Protein AF-T1CKP0-F1 (afdb_monomer_lite)

Secondary structure (DSSP, 8-state):
-HHHHHHT-HHHHHHHHHHHHHHHHHHHHHH-EEEEE-TTS-EEEEE-B---EEEEEEEE-TTS-EEEEEEEEE-S-EE-TTT--EE---HHHHHHTHHHHHHHHHHHHHHHHHHTTPPEEEEE-TTS-EEEEETTS-HHHHHHT-HHHHHHHHHHHTTT--TTT--HHHHHHHHHHT-PPPP---HHHHHHHHHHHHHHTT--TT------PPPHHHHHHHHHHHHHHHHHHHHTT-SSEEHHHHHHHHHHHHTTSS-HHHHHHHHHHHHHTTSEEEEEEEEE-GGG-EEEEEEEEEHHHHHHHHHHHHHHHHHHHTT-------TT-PPPP----

Organism: NCBI:txid410659

pLDDT: mean 89.55, std 12.01, range [37.25, 98.38]

Radius of gyration: 26.3 Å; chains: 1; bounding box: 55×60×88 Å

Foldseek 3Di:
DLLLCLLADVLLVVLLVVLLVQLVVCCFVFQFWFWDQDPVRDIDIDHFDGWDWDKDWDQADLVRFGDTDIDIHTDQWTADPVPRDIGGGPCVSVVVCVQVSQLSSQLSSLLSCVQLQFDWAWDADPVRHIDTDTPLQDPVLVVVRCVLVVQLQVLQVVVVHGPVRDDPVSSVVSSVVSRDDHDDDDSVVSSVVSCVSCVVRVRHSNDRHNHDRDDPVQQLVLLLVLLVVLQVVCQVVDQKDAPSSSLSSSSSSSSNSYHPVSNVVSVVVCVVVQQWDWDWDWDADPVRDIDTHIITGGPVSVVVVVVVVVVVVVCVVVVNDPDDDDPDDDDPDDDDD

Structure (mmCIF, N/CA/C/O backbone):
data_AF-T1CKP0-F1
#
_entry.id   AF-T1CKP0-F1
#
loop_
_atom_site.group_PDB
_atom_site.id
_atom_site.type_symbol
_atom_site.label_atom_id
_atom_site.label_alt_id
_atom_site.label_comp_id
_atom_site.label_asym_id
_atom_site.label_entity_id
_atom_site.label_seq_id
_atom_site.pdbx_PDB_ins_code
_atom_site.Cartn_x
_atom_site.Cartn_y
_atom_site.Cartn_z
_atom_site.occupancy
_atom_site.B_iso_or_equiv
_atom_site.auth_seq_id
_atom_site.auth_comp_id
_atom_site.auth_asym_id
_atom_site.auth_atom_id
_atom_site.pdbx_PDB_model_num
ATOM 1 N N . MET A 1 1 ? 9.657 -4.111 -9.568 1.00 92.69 1 MET A N 1
ATOM 2 C CA . MET A 1 1 ? 8.321 -4.439 -10.141 1.00 92.69 1 MET A CA 1
ATOM 3 C C . MET A 1 1 ? 8.120 -3.872 -11.551 1.00 92.69 1 MET A C 1
ATOM 5 O O . MET A 1 1 ? 7.961 -4.672 -12.464 1.00 92.69 1 MET A O 1
ATOM 9 N N . SER A 1 2 ? 8.177 -2.545 -11.760 1.00 94.69 2 SER A N 1
ATOM 10 C CA . SER A 1 2 ? 7.925 -1.897 -13.070 1.00 94.69 2 SER A CA 1
ATOM 11 C C . SER A 1 2 ? 8.696 -2.507 -14.240 1.00 94.69 2 SER A C 1
ATOM 13 O O . SER A 1 2 ? 8.126 -2.705 -15.304 1.00 94.69 2 SER A O 1
ATOM 15 N N . ILE A 1 3 ? 9.969 -2.838 -14.019 1.00 94.19 3 ILE A N 1
ATOM 16 C CA . ILE A 1 3 ? 10.855 -3.458 -15.009 1.00 94.19 3 ILE A CA 1
ATOM 17 C C . ILE A 1 3 ? 10.243 -4.741 -15.575 1.00 94.19 3 ILE A C 1
ATOM 19 O O . ILE A 1 3 ? 9.965 -4.817 -16.766 1.00 94.19 3 ILE A O 1
ATOM 23 N N . ALA A 1 4 ? 9.970 -5.726 -14.720 1.00 94.62 4 ALA A N 1
ATOM 24 C CA . ALA A 1 4 ? 9.400 -7.003 -15.137 1.00 94.62 4 ALA A CA 1
ATOM 25 C C . ALA A 1 4 ? 8.008 -6.834 -15.776 1.00 94.62 4 ALA A C 1
ATOM 27 O O . ALA A 1 4 ? 7.712 -7.442 -16.803 1.00 94.62 4 ALA A O 1
ATOM 28 N N . ALA A 1 5 ? 7.180 -5.948 -15.213 1.00 94.69 5 ALA A N 1
ATOM 29 C CA . ALA A 1 5 ? 5.835 -5.689 -15.720 1.00 94.69 5 ALA A CA 1
ATOM 30 C C . ALA A 1 5 ? 5.843 -5.122 -17.148 1.00 94.69 5 ALA A C 1
ATOM 32 O O . ALA A 1 5 ? 5.073 -5.556 -17.996 1.00 94.69 5 ALA A O 1
ATOM 33 N N . LEU A 1 6 ? 6.719 -4.152 -17.421 1.00 93.06 6 LEU A N 1
ATOM 34 C CA . LEU A 1 6 ? 6.723 -3.398 -18.677 1.00 93.06 6 LEU A CA 1
ATOM 35 C C . LEU A 1 6 ? 7.608 -4.013 -19.765 1.00 93.06 6 LEU A C 1
ATOM 37 O O . LEU A 1 6 ? 7.482 -3.643 -20.930 1.00 93.06 6 LEU A O 1
ATOM 41 N N . THR A 1 7 ? 8.484 -4.950 -19.401 1.00 91.12 7 THR A N 1
ATOM 42 C CA . THR A 1 7 ? 9.321 -5.682 -20.363 1.00 91.12 7 THR A CA 1
ATOM 43 C C . THR A 1 7 ? 8.668 -6.980 -20.848 1.00 91.12 7 THR A C 1
ATOM 45 O O . THR A 1 7 ? 8.936 -7.385 -21.983 1.00 91.12 7 THR A O 1
ATOM 48 N N . GLY A 1 8 ? 7.755 -7.602 -20.084 1.00 88.12 8 GLY A N 1
ATOM 49 C CA . GLY A 1 8 ? 7.095 -8.826 -20.566 1.00 88.12 8 GLY A CA 1
ATOM 50 C C . GLY A 1 8 ? 6.033 -9.515 -19.699 1.00 88.12 8 GLY A C 1
ATOM 51 O O . GLY A 1 8 ? 5.421 -10.464 -20.197 1.00 88.12 8 GLY A O 1
ATOM 52 N N . ASP A 1 9 ? 5.776 -9.098 -18.451 1.00 93.81 9 ASP A N 1
ATOM 53 C CA . ASP A 1 9 ? 4.822 -9.800 -17.573 1.00 93.81 9 ASP A CA 1
ATOM 54 C C . ASP A 1 9 ? 3.584 -8.973 -17.185 1.00 93.81 9 ASP A C 1
ATOM 56 O O . ASP A 1 9 ? 3.516 -8.346 -16.123 1.00 93.81 9 ASP A O 1
ATOM 60 N N . ASP A 1 10 ? 2.542 -9.061 -18.015 1.00 93.56 10 ASP A N 1
ATOM 61 C CA . ASP A 1 10 ? 1.252 -8.393 -17.793 1.00 93.56 10 ASP A CA 1
ATOM 62 C C . ASP A 1 10 ? 0.546 -8.820 -16.492 1.00 93.56 10 ASP A C 1
ATOM 64 O O . ASP A 1 10 ? -0.314 -8.092 -15.990 1.00 93.56 10 ASP A O 1
ATOM 68 N N . ARG A 1 11 ? 0.913 -9.962 -15.885 1.00 95.38 11 ARG A N 1
ATOM 69 C CA . ARG A 1 11 ? 0.356 -10.373 -14.581 1.00 95.38 11 ARG A CA 1
ATOM 70 C C . ARG A 1 11 ? 0.728 -9.376 -13.487 1.00 95.38 11 ARG A C 1
ATOM 72 O O . ARG A 1 11 ? -0.073 -9.125 -12.589 1.00 95.38 11 ARG A O 1
ATOM 79 N N . LEU A 1 12 ? 1.910 -8.763 -13.582 1.00 96.75 12 LEU A N 1
ATOM 80 C CA . LEU A 1 12 ? 2.341 -7.713 -12.660 1.00 96.75 12 LEU A CA 1
ATOM 81 C C . LEU A 1 12 ? 1.616 -6.385 -12.912 1.00 96.75 12 LEU A C 1
ATOM 83 O O . LEU A 1 12 ? 1.376 -5.634 -11.967 1.00 96.75 12 LEU A O 1
ATOM 87 N N . VAL A 1 13 ? 1.213 -6.109 -14.157 1.00 97.00 13 VAL A N 1
ATOM 88 C CA . VAL A 1 13 ? 0.350 -4.961 -14.478 1.00 97.00 13 VAL A CA 1
ATOM 89 C C . VAL A 1 13 ? -1.035 -5.154 -13.857 1.00 97.00 13 VAL A C 1
ATOM 91 O O . VAL A 1 13 ? -1.534 -4.255 -13.186 1.00 97.00 13 VAL A O 1
ATOM 94 N N . ALA A 1 14 ? -1.616 -6.348 -13.986 1.00 97.38 14 ALA A N 1
ATOM 95 C CA . ALA A 1 14 ? -2.883 -6.679 -13.336 1.00 97.38 14 ALA A CA 1
ATOM 96 C C . ALA A 1 14 ? -2.783 -6.613 -11.799 1.00 97.38 14 ALA A C 1
ATOM 98 O O . ALA A 1 14 ? -3.690 -6.102 -11.142 1.00 97.38 14 ALA A O 1
ATOM 99 N N . ALA A 1 15 ? -1.666 -7.067 -11.219 1.00 97.62 15 ALA A N 1
ATOM 100 C CA . ALA A 1 15 ? -1.402 -6.928 -9.786 1.00 97.62 15 ALA A CA 1
ATOM 101 C C . ALA A 1 15 ? -1.333 -5.454 -9.345 1.00 97.62 15 ALA A C 1
ATOM 103 O O . ALA A 1 15 ? -1.860 -5.106 -8.289 1.00 97.62 15 ALA A O 1
ATOM 104 N N . HIS A 1 16 ? -0.728 -4.580 -10.157 1.00 98.38 16 HIS A N 1
ATOM 105 C CA . HIS A 1 16 ? -0.731 -3.135 -9.924 1.00 98.38 16 HIS A CA 1
ATOM 106 C C . HIS A 1 16 ? -2.142 -2.551 -9.948 1.00 98.38 16 HIS A C 1
ATOM 108 O O . HIS A 1 16 ? -2.516 -1.852 -9.007 1.00 98.38 16 HIS A O 1
ATOM 114 N N . ASP A 1 17 ? -2.938 -2.865 -10.970 1.00 98.12 17 ASP A N 1
ATOM 115 C CA . ASP A 1 17 ? -4.310 -2.365 -11.079 1.00 98.12 17 ASP A CA 1
ATOM 116 C C . ASP A 1 17 ? -5.168 -2.823 -9.883 1.00 98.12 17 ASP A C 1
ATOM 118 O O . ASP A 1 17 ? -5.895 -2.023 -9.289 1.00 98.12 17 ASP A O 1
ATOM 122 N N . ALA A 1 18 ? -5.032 -4.089 -9.470 1.00 98.12 18 ALA A N 1
ATOM 123 C CA . ALA A 1 18 ? -5.720 -4.634 -8.299 1.00 98.12 18 ALA A CA 1
ATOM 124 C C . ALA A 1 18 ? -5.297 -3.934 -6.998 1.00 98.12 18 ALA A C 1
ATOM 126 O O . ALA A 1 18 ? -6.142 -3.618 -6.158 1.00 98.12 18 ALA A O 1
ATOM 127 N N . ALA A 1 19 ? -4.004 -3.641 -6.841 1.00 98.25 19 ALA A N 1
ATOM 128 C CA . ALA A 1 19 ? -3.487 -2.911 -5.690 1.00 98.25 19 ALA A CA 1
ATOM 129 C C . ALA A 1 19 ? -3.993 -1.460 -5.642 1.00 98.25 19 ALA A C 1
ATOM 131 O O . ALA A 1 19 ? -4.369 -0.979 -4.571 1.00 98.25 19 ALA A O 1
ATOM 132 N N . VAL A 1 20 ? -4.049 -0.768 -6.788 1.00 98.38 20 VAL A N 1
ATOM 133 C CA . VAL A 1 20 ? -4.639 0.579 -6.895 1.00 98.38 20 VAL A CA 1
ATOM 134 C C . VAL A 1 20 ? -6.112 0.544 -6.500 1.00 98.38 20 VAL A C 1
ATOM 136 O O . VAL A 1 20 ? -6.548 1.354 -5.682 1.00 98.38 20 VAL A O 1
ATOM 139 N N . HIS A 1 21 ? -6.870 -0.415 -7.034 1.00 97.81 21 HIS A N 1
ATOM 140 C CA . HIS A 1 21 ? -8.283 -0.579 -6.714 1.00 97.81 21 HIS A CA 1
ATOM 141 C C . HIS A 1 21 ? -8.510 -0.844 -5.218 1.00 97.81 21 HIS A C 1
ATOM 143 O O . HIS A 1 21 ? -9.372 -0.211 -4.610 1.00 97.81 21 HIS A O 1
ATOM 149 N N . ALA A 1 22 ? -7.730 -1.741 -4.606 1.00 97.25 22 ALA A N 1
ATOM 150 C CA . ALA A 1 22 ? -7.834 -2.055 -3.181 1.00 97.25 22 ALA A CA 1
ATOM 151 C C . ALA A 1 22 ? -7.572 -0.823 -2.299 1.00 97.25 22 ALA A C 1
ATOM 153 O O . ALA A 1 22 ? -8.343 -0.543 -1.380 1.00 97.25 22 ALA A O 1
ATOM 154 N N . ALA A 1 23 ? -6.534 -0.044 -2.614 1.00 97.38 23 ALA A N 1
ATOM 155 C CA . ALA A 1 23 ? -6.224 1.183 -1.886 1.00 97.38 23 ALA A CA 1
ATOM 156 C C . ALA A 1 23 ? -7.324 2.248 -2.041 1.00 97.38 23 ALA A C 1
ATOM 158 O O . ALA A 1 23 ? -7.722 2.867 -1.056 1.00 97.38 23 ALA A O 1
ATOM 159 N N . LEU A 1 24 ? -7.857 2.441 -3.254 1.00 97.62 24 LEU A N 1
ATOM 160 C CA . LEU A 1 24 ? -8.957 3.380 -3.499 1.00 97.62 24 LEU A CA 1
ATOM 161 C C . LEU A 1 24 ? -10.255 2.953 -2.810 1.00 97.62 24 LEU A C 1
ATOM 163 O O . LEU A 1 24 ? -10.920 3.797 -2.219 1.00 97.62 24 LEU A O 1
ATOM 167 N N . SER A 1 25 ? -10.575 1.658 -2.821 1.00 96.00 25 SER A N 1
ATOM 168 C CA . SER A 1 25 ? -11.746 1.115 -2.118 1.00 96.00 25 SER A CA 1
ATOM 169 C C . SER A 1 25 ? -11.656 1.379 -0.615 1.00 96.00 25 SER A C 1
ATOM 171 O O . SER A 1 25 ? -12.634 1.764 0.020 1.00 96.00 25 SER A O 1
ATOM 173 N N . HIS A 1 26 ? -10.460 1.226 -0.039 1.00 94.31 26 HIS A N 1
ATOM 174 C CA . HIS A 1 26 ? -10.232 1.541 1.368 1.00 94.31 26 HIS A CA 1
ATOM 175 C C . HIS A 1 26 ? -10.419 3.028 1.670 1.00 94.31 26 HIS A C 1
ATOM 177 O O . HIS A 1 26 ? -11.076 3.373 2.653 1.00 94.31 26 HIS A O 1
ATOM 183 N N . LEU A 1 27 ? -9.866 3.908 0.828 1.00 95.75 27 LEU A N 1
ATOM 184 C CA . LEU A 1 27 ? -10.044 5.354 0.973 1.00 95.75 27 LEU A CA 1
ATOM 185 C C . LEU A 1 27 ? -11.516 5.755 0.853 1.00 95.75 27 LEU A C 1
ATOM 187 O O . LEU A 1 27 ? -11.979 6.562 1.654 1.00 95.75 27 LEU A O 1
ATOM 191 N N . GLU A 1 28 ? -12.253 5.169 -0.091 1.00 95.50 28 GLU A N 1
ATOM 192 C CA . GLU A 1 28 ? -13.690 5.398 -0.244 1.00 95.50 28 GLU A CA 1
ATOM 193 C C . GLU A 1 28 ? -14.459 5.062 1.040 1.00 95.50 28 GLU A C 1
ATOM 195 O O . GLU A 1 28 ? -15.246 5.866 1.537 1.00 95.50 28 GLU A O 1
ATOM 200 N N . GLN A 1 29 ? -14.184 3.890 1.611 1.00 92.50 29 GLN A N 1
ATOM 201 C CA . GLN A 1 29 ? -14.892 3.385 2.785 1.00 92.50 29 GLN A CA 1
ATOM 202 C C . GLN A 1 29 ? -14.551 4.146 4.072 1.00 92.50 29 GLN A C 1
ATOM 204 O O . GLN A 1 29 ? -15.414 4.303 4.933 1.00 92.50 29 GLN A O 1
ATOM 209 N N . HIS A 1 30 ? -13.310 4.623 4.221 1.00 90.69 30 HIS A N 1
ATOM 210 C CA . HIS A 1 30 ? -12.801 5.075 5.524 1.00 90.69 30 HIS A CA 1
ATOM 211 C C . HIS A 1 30 ? -12.326 6.530 5.569 1.00 90.69 30 HIS A C 1
ATOM 213 O O . HIS A 1 30 ? -12.131 7.062 6.661 1.00 90.69 30 HIS A O 1
ATOM 219 N N . ALA A 1 31 ? -12.120 7.181 4.421 1.00 93.81 31 ALA A N 1
ATOM 220 C CA . ALA A 1 31 ? -11.482 8.500 4.350 1.00 93.81 31 ALA A CA 1
ATOM 221 C C . ALA A 1 31 ? -12.305 9.561 3.598 1.00 93.81 31 ALA A C 1
ATOM 223 O O . ALA A 1 31 ? -11.882 10.717 3.507 1.00 93.81 31 ALA A O 1
ATOM 224 N N . ILE A 1 32 ? -13.487 9.204 3.089 1.00 96.25 32 ILE A N 1
ATOM 225 C CA . ILE A 1 32 ? -14.424 10.149 2.475 1.00 96.25 32 ILE A CA 1
ATOM 226 C C . ILE A 1 32 ? -15.223 10.844 3.563 1.00 96.25 32 ILE A C 1
ATOM 228 O O . ILE A 1 32 ? -16.218 10.346 4.080 1.00 96.25 32 ILE A O 1
ATOM 232 N N . VAL A 1 33 ? -14.763 12.039 3.902 1.00 95.69 33 VAL A N 1
ATOM 233 C CA . VAL A 1 33 ? -15.357 12.875 4.937 1.00 95.69 33 VAL A CA 1
ATOM 234 C C . VAL A 1 33 ? -15.631 14.247 4.356 1.00 95.69 33 VAL A C 1
ATOM 236 O O . VAL A 1 33 ? -14.823 14.789 3.604 1.00 95.69 33 VAL A O 1
ATOM 239 N N . THR A 1 34 ? -16.748 14.843 4.752 1.00 94.94 34 THR A N 1
ATOM 240 C CA . THR A 1 34 ? -17.029 16.255 4.520 1.00 94.94 34 THR A CA 1
ATOM 241 C C . THR A 1 34 ? -17.033 17.031 5.835 1.00 94.94 34 THR A C 1
ATOM 243 O O . THR A 1 34 ? -17.415 16.513 6.888 1.00 94.94 34 THR A O 1
ATOM 246 N N . ARG A 1 35 ? -16.603 18.293 5.776 1.00 93.62 35 ARG A N 1
ATOM 247 C CA . ARG A 1 35 ? -16.611 19.221 6.909 1.00 93.62 35 ARG A CA 1
ATOM 248 C C . ARG A 1 35 ? -17.706 20.258 6.706 1.00 93.62 35 ARG A C 1
ATOM 250 O O . ARG A 1 35 ? -17.692 20.985 5.714 1.00 93.62 35 ARG A O 1
ATOM 257 N N . GLN A 1 36 ? -18.610 20.362 7.669 1.00 91.88 36 GLN A N 1
ATOM 258 C CA . GLN A 1 36 ? -19.767 21.256 7.625 1.00 91.88 36 GLN A CA 1
ATOM 259 C C . GLN A 1 36 ? -19.813 22.140 8.876 1.00 91.88 36 GLN A C 1
ATOM 261 O O . GLN A 1 36 ? -19.081 21.889 9.835 1.00 91.88 36 GLN A O 1
ATOM 266 N N . ARG A 1 37 ? -20.653 23.183 8.872 1.00 91.25 37 ARG A N 1
ATOM 267 C CA . ARG A 1 37 ? -21.009 23.891 10.109 1.00 91.25 37 ARG A CA 1
ATOM 268 C C . ARG A 1 37 ? -22.190 23.196 10.780 1.00 91.25 37 ARG A C 1
ATOM 270 O O . ARG A 1 37 ? -23.181 22.925 10.108 1.00 91.25 37 ARG A O 1
ATOM 277 N N . GLY A 1 38 ? -22.054 22.917 12.070 1.00 87.56 38 GLY A N 1
ATOM 278 C CA . GLY A 1 38 ? -23.127 22.449 12.935 1.00 87.56 38 GLY A CA 1
ATOM 279 C C . GLY A 1 38 ? -24.089 23.573 13.315 1.00 87.56 38 GLY A C 1
ATOM 280 O O . GLY A 1 38 ? -23.885 24.741 12.964 1.00 87.56 38 GLY A O 1
ATOM 281 N N . GLU A 1 39 ? -25.142 23.208 14.041 1.00 86.06 39 GLU A N 1
ATOM 282 C CA . GLU A 1 39 ? -26.234 24.111 14.427 1.00 86.06 39 GLU A CA 1
ATOM 283 C C . GLU A 1 39 ? -25.752 25.278 15.303 1.00 86.06 39 GLU A C 1
ATOM 285 O O . GLU A 1 39 ? -26.274 26.385 15.184 1.00 86.06 39 GLU A O 1
ATOM 290 N N . ASN A 1 40 ? -24.701 25.073 16.108 1.00 89.75 40 ASN A N 1
ATOM 291 C CA . ASN A 1 40 ? -24.125 26.106 16.974 1.00 89.75 40 ASN A CA 1
ATOM 292 C C . ASN A 1 40 ? -22.919 26.824 16.329 1.00 89.75 40 ASN A C 1
ATOM 294 O O . ASN A 1 40 ? -22.209 27.587 16.986 1.00 89.75 40 ASN A O 1
ATOM 298 N N . GLY A 1 41 ? -22.692 26.620 15.025 1.00 89.94 41 GLY A N 1
ATOM 299 C CA . GLY A 1 41 ? -21.640 27.275 14.244 1.00 89.94 41 GLY A CA 1
ATOM 300 C C . GLY A 1 41 ? -20.255 26.617 14.312 1.00 89.94 41 GLY A C 1
ATOM 301 O O . GLY A 1 41 ? -19.332 27.092 13.644 1.00 89.94 41 GLY A O 1
ATOM 302 N N . GLU A 1 42 ? -20.104 25.533 15.070 1.00 91.25 42 GLU A N 1
ATOM 303 C CA . GLU A 1 42 ? -18.907 24.699 15.151 1.00 91.25 42 GLU A CA 1
ATOM 304 C C . GLU A 1 42 ? -18.668 23.893 13.869 1.00 91.25 42 GLU A C 1
ATOM 306 O O . GLU A 1 42 ? -19.579 23.673 13.075 1.00 91.25 42 GLU A O 1
ATOM 311 N N . TYR A 1 43 ? -17.438 23.424 13.651 1.00 91.81 43 TYR A N 1
ATOM 312 C CA . TYR A 1 43 ? -17.182 22.468 12.576 1.00 91.81 43 TYR A CA 1
ATOM 313 C C . TYR A 1 43 ? -17.559 21.055 13.012 1.00 91.81 43 TYR A C 1
ATOM 315 O O . TYR A 1 43 ? -17.105 20.581 14.052 1.00 91.81 43 TYR A O 1
ATOM 323 N N . VAL A 1 44 ? -18.323 20.374 12.163 1.00 92.31 44 VAL A N 1
ATOM 324 C CA . VAL A 1 44 ? -18.665 18.957 12.294 1.00 92.31 44 VAL A CA 1
ATOM 325 C C . VAL A 1 44 ? -18.130 18.189 11.092 1.00 92.31 44 VAL A C 1
ATOM 327 O O . VAL A 1 44 ? -18.146 18.684 9.960 1.00 92.31 44 VAL A O 1
ATOM 330 N N . TRP A 1 45 ? -17.647 16.977 11.338 1.00 93.94 45 TRP A N 1
ATOM 331 C CA . TRP A 1 45 ? -17.167 16.072 10.302 1.00 93.94 45 TRP A CA 1
ATOM 332 C C . TRP A 1 45 ? -18.151 14.931 10.147 1.00 93.94 45 TRP A C 1
ATOM 334 O O . TRP A 1 45 ? -18.505 14.279 11.127 1.00 93.94 45 TRP A O 1
ATOM 344 N N . LYS A 1 46 ? -18.583 14.698 8.912 1.00 92.88 46 LYS A N 1
ATOM 345 C CA . LYS A 1 46 ? -19.520 13.631 8.575 1.00 92.88 46 LYS A CA 1
ATOM 346 C C . LYS A 1 46 ? -18.918 12.751 7.498 1.00 92.88 46 LYS A C 1
ATOM 348 O O . LYS A 1 46 ? -18.252 13.257 6.593 1.00 92.88 46 LYS A O 1
ATOM 353 N N . GLN A 1 47 ? -19.168 11.451 7.599 1.00 93.62 47 GLN A N 1
ATOM 354 C CA . GLN A 1 47 ? -18.850 10.523 6.524 1.00 93.62 47 GLN A CA 1
ATOM 355 C C . GLN A 1 47 ? -19.650 10.931 5.281 1.00 93.62 47 GLN A C 1
ATOM 357 O O . GLN A 1 47 ? -20.849 11.194 5.376 1.00 93.62 47 GLN A O 1
ATOM 362 N N . GLY A 1 48 ? -18.971 11.041 4.145 1.00 93.19 48 GLY A N 1
ATOM 363 C CA . GLY A 1 48 ? -19.621 11.234 2.856 1.00 93.19 48 GLY A CA 1
ATOM 364 C C . GLY A 1 48 ? -20.084 9.905 2.264 1.00 93.19 48 GLY A C 1
ATOM 365 O O . GLY A 1 48 ? -19.589 8.838 2.623 1.00 93.19 48 GLY A O 1
ATOM 366 N N . ASP A 1 49 ? -21.034 9.987 1.346 1.00 93.00 49 ASP A N 1
ATOM 367 C CA . ASP A 1 49 ? -21.551 8.874 0.563 1.00 93.00 49 ASP A CA 1
ATOM 368 C C . ASP A 1 49 ? -20.894 8.885 -0.825 1.00 93.00 49 ASP A C 1
ATOM 370 O O . ASP A 1 49 ? -21.207 9.717 -1.685 1.00 93.00 49 ASP A O 1
ATOM 374 N N . GLY A 1 50 ? -19.932 7.978 -0.998 1.00 89.50 50 GLY A N 1
ATOM 375 C CA . GLY A 1 50 ? -19.256 7.700 -2.260 1.00 89.50 50 GLY A CA 1
ATOM 376 C C . GLY A 1 50 ? -18.051 8.587 -2.585 1.00 89.50 50 GLY A C 1
ATOM 377 O O . GLY A 1 50 ? -17.936 9.748 -2.168 1.00 89.50 50 GLY A O 1
ATOM 378 N N . MET A 1 51 ? -17.157 8.016 -3.392 1.00 94.88 51 MET A N 1
ATOM 379 C CA . MET A 1 51 ? -15.995 8.668 -3.989 1.00 94.88 51 MET A CA 1
ATOM 380 C C . MET A 1 51 ? -16.114 8.651 -5.516 1.00 94.88 51 MET A C 1
ATOM 382 O O . MET A 1 51 ? -16.456 7.642 -6.120 1.00 94.88 51 MET A O 1
ATOM 386 N N . THR A 1 52 ? -15.764 9.754 -6.180 1.00 95.00 52 THR A N 1
ATOM 387 C CA . THR A 1 52 ? -15.556 9.758 -7.638 1.00 95.00 52 THR A CA 1
ATOM 388 C C . THR A 1 52 ? -14.079 9.957 -7.936 1.00 95.00 52 THR A C 1
ATOM 390 O O . THR A 1 52 ? -13.502 10.976 -7.557 1.00 95.00 52 THR A O 1
ATOM 393 N N . ALA A 1 53 ? -13.464 8.999 -8.628 1.00 96.06 53 ALA A N 1
ATOM 394 C CA . ALA A 1 53 ? -12.059 9.065 -9.008 1.00 96.06 53 ALA A CA 1
ATOM 395 C C . ALA A 1 53 ? -11.840 8.607 -10.456 1.00 96.06 53 ALA A C 1
ATOM 397 O O . ALA A 1 53 ? -12.474 7.663 -10.922 1.00 96.06 53 ALA A O 1
ATOM 398 N N . ALA A 1 54 ? -10.910 9.260 -11.151 1.00 97.50 54 ALA A N 1
ATOM 399 C CA . ALA A 1 54 ? -10.399 8.825 -12.448 1.00 97.50 54 ALA A CA 1
ATOM 400 C C . ALA A 1 54 ? -8.977 8.274 -12.284 1.00 97.50 54 ALA A C 1
ATOM 402 O O . ALA A 1 54 ? -8.133 8.914 -11.656 1.00 97.50 54 ALA A O 1
ATOM 403 N N . VAL A 1 55 ? -8.707 7.095 -12.847 1.00 97.94 55 VAL A N 1
ATOM 404 C CA . VAL A 1 55 ? -7.406 6.418 -12.735 1.00 97.94 55 VAL A CA 1
ATOM 405 C C . VAL A 1 55 ? -6.705 6.431 -14.088 1.00 97.94 55 VAL A C 1
ATOM 407 O O . VAL A 1 55 ? -7.195 5.859 -15.059 1.00 97.94 55 VAL A O 1
ATOM 410 N N . PHE A 1 56 ? -5.540 7.074 -14.146 1.00 97.38 56 PHE A N 1
ATOM 411 C CA . PHE A 1 56 ? -4.714 7.168 -15.348 1.00 97.38 56 PHE A CA 1
ATOM 412 C C . PHE A 1 56 ? -3.419 6.387 -15.146 1.00 97.38 56 PHE A C 1
ATOM 414 O O . PHE A 1 56 ? -2.535 6.824 -14.406 1.00 97.38 56 PHE A O 1
ATOM 421 N N . ARG A 1 57 ? -3.303 5.230 -15.801 1.00 95.62 57 ARG A N 1
ATOM 422 C CA . ARG A 1 57 ? -2.090 4.409 -15.764 1.00 95.62 57 ARG A CA 1
ATOM 423 C C . ARG A 1 57 ? -1.038 4.937 -16.733 1.00 95.62 57 ARG A C 1
ATOM 425 O O . ARG A 1 57 ? -1.311 5.183 -17.908 1.00 95.62 57 ARG A O 1
ATOM 432 N N . HIS A 1 58 ? 0.187 5.036 -16.245 1.00 93.19 58 HIS A N 1
ATOM 433 C CA . HIS A 1 58 ? 1.373 5.445 -16.980 1.00 93.19 58 HIS A CA 1
ATOM 434 C C . HIS A 1 58 ? 2.477 4.396 -16.832 1.00 93.19 58 HIS A C 1
ATOM 436 O O . HIS A 1 58 ? 2.507 3.629 -15.871 1.00 93.19 58 HIS A O 1
ATOM 442 N N . THR A 1 59 ? 3.375 4.352 -17.814 1.00 90.81 59 THR A N 1
ATOM 443 C CA . THR A 1 59 ? 4.403 3.307 -17.936 1.00 90.81 59 THR A CA 1
ATOM 444 C C . THR A 1 59 ? 5.820 3.861 -18.008 1.00 90.81 59 THR A C 1
ATOM 446 O O . THR A 1 59 ? 6.770 3.097 -17.921 1.00 90.81 59 THR A O 1
ATOM 449 N N . THR A 1 60 ? 5.990 5.169 -18.175 1.00 88.38 60 THR A N 1
ATOM 450 C CA . THR A 1 60 ? 7.299 5.787 -18.395 1.00 88.38 60 THR A CA 1
ATOM 451 C C . THR A 1 60 ? 7.618 6.801 -17.313 1.00 88.38 60 THR A C 1
ATOM 453 O O . THR A 1 60 ? 6.742 7.537 -16.842 1.00 88.38 60 THR A O 1
ATOM 456 N N . SER A 1 61 ? 8.895 6.861 -16.945 1.00 85.62 61 SER A N 1
ATOM 457 C CA . SER A 1 61 ? 9.440 7.959 -16.161 1.00 85.62 61 SER A CA 1
ATOM 458 C C . SER A 1 61 ? 9.599 9.210 -17.032 1.00 85.62 61 SER A C 1
ATOM 460 O O . SER A 1 61 ? 9.240 9.245 -18.213 1.00 85.62 61 SER A O 1
ATOM 462 N N . ARG A 1 62 ? 10.133 10.285 -16.446 1.00 81.00 62 ARG A N 1
ATOM 463 C CA . ARG A 1 62 ? 10.502 11.479 -17.221 1.00 81.00 62 ARG A CA 1
ATOM 464 C C . ARG A 1 62 ? 11.664 11.239 -18.175 1.00 81.00 62 ARG A C 1
ATOM 466 O O . ARG A 1 62 ? 11.709 11.914 -19.192 1.00 81.00 62 ARG A O 1
ATOM 473 N N . ASN A 1 63 ? 12.535 10.296 -17.835 1.00 83.88 63 ASN A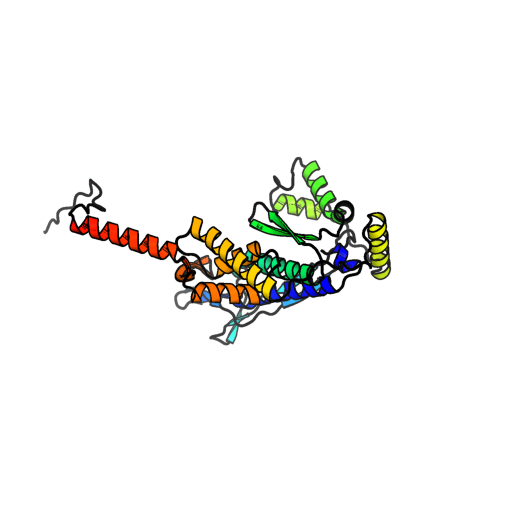 N 1
ATOM 474 C CA . ASN A 1 63 ? 13.731 9.945 -18.590 1.00 83.88 63 ASN A CA 1
ATOM 475 C C . ASN A 1 63 ? 13.478 8.708 -19.466 1.00 83.88 63 ASN A C 1
ATOM 477 O O . ASN A 1 63 ? 14.406 7.984 -19.784 1.00 83.88 63 ASN A O 1
ATOM 481 N N . ALA A 1 64 ? 12.207 8.425 -19.774 1.00 86.06 64 ALA A N 1
ATOM 482 C CA . ALA A 1 64 ? 11.776 7.246 -20.521 1.00 86.06 64 ALA A CA 1
ATOM 483 C C . ALA A 1 64 ? 12.156 5.886 -19.891 1.00 86.06 64 ALA A C 1
ATOM 485 O O . ALA A 1 64 ? 12.014 4.852 -20.533 1.00 86.06 64 ALA A O 1
ATOM 486 N N . ASP A 1 65 ? 12.538 5.848 -18.609 1.00 90.31 65 ASP A N 1
ATOM 487 C CA . ASP A 1 65 ? 12.748 4.586 -17.884 1.00 90.31 65 ASP A CA 1
ATOM 488 C C . ASP A 1 65 ? 11.414 3.843 -17.638 1.00 90.31 65 ASP A C 1
ATOM 490 O O . ASP A 1 65 ? 10.370 4.500 -17.481 1.00 90.31 65 ASP A O 1
ATOM 494 N N . PRO A 1 66 ? 11.417 2.500 -17.502 1.00 92.38 66 PRO A N 1
ATOM 495 C CA . PRO A 1 66 ? 10.236 1.732 -17.112 1.00 92.38 66 PRO A CA 1
ATOM 496 C C . PRO A 1 66 ? 9.719 2.141 -15.722 1.00 92.38 66 PRO A C 1
ATOM 498 O O . PRO A 1 66 ? 10.299 1.809 -14.685 1.00 92.38 66 PRO A O 1
ATOM 501 N N . GLN A 1 67 ? 8.571 2.818 -15.670 1.00 93.44 67 GLN A N 1
ATOM 502 C CA . GLN A 1 67 ? 7.956 3.271 -14.421 1.00 93.44 67 GLN A CA 1
ATOM 503 C C . GLN A 1 67 ? 6.437 3.093 -14.459 1.00 93.44 67 GLN A C 1
ATOM 505 O O . GLN A 1 67 ? 5.695 3.993 -14.856 1.00 93.44 67 GLN A O 1
ATOM 510 N N . LEU A 1 68 ? 5.961 1.935 -13.998 1.00 95.06 68 LEU A N 1
ATOM 511 C CA . LEU A 1 68 ? 4.536 1.653 -13.865 1.00 95.06 68 LEU A CA 1
ATOM 512 C C . LEU A 1 68 ? 3.961 2.411 -12.663 1.00 95.06 68 LEU A C 1
ATOM 514 O O . LEU A 1 68 ? 4.373 2.188 -11.525 1.00 95.06 68 LEU A O 1
ATOM 518 N N . HIS A 1 69 ? 3.023 3.317 -12.918 1.00 96.25 69 HIS A N 1
ATOM 519 C CA . HIS A 1 69 ? 2.341 4.084 -11.878 1.00 96.25 69 HIS A CA 1
ATOM 520 C C . HIS A 1 69 ? 0.959 4.538 -12.342 1.00 96.25 69 HIS A C 1
ATOM 522 O O . HIS A 1 69 ? 0.699 4.645 -13.539 1.00 96.25 69 HIS A O 1
ATOM 528 N N . SER A 1 70 ? 0.089 4.860 -11.387 1.00 97.25 70 SER A N 1
ATOM 529 C CA . SER A 1 70 ? -1.251 5.369 -11.669 1.00 97.25 70 SER A CA 1
ATOM 530 C C . SER A 1 70 ? -1.482 6.710 -10.983 1.00 97.25 70 SER A C 1
ATOM 532 O O . SER A 1 70 ? -1.211 6.871 -9.793 1.00 97.25 70 SER A O 1
ATOM 534 N N . HIS A 1 71 ? -1.999 7.678 -11.738 1.00 97.50 71 HIS A N 1
ATOM 535 C CA . HIS A 1 71 ? -2.548 8.908 -11.186 1.00 97.50 71 HIS A CA 1
ATOM 536 C C . HIS A 1 71 ? -4.026 8.697 -10.873 1.00 97.50 71 HIS A C 1
ATOM 538 O O . HIS A 1 71 ? -4.845 8.568 -11.780 1.00 97.50 71 HIS A O 1
ATOM 544 N N . CYS A 1 72 ? -4.355 8.681 -9.585 1.00 97.50 72 CYS A N 1
ATOM 545 C CA . CYS A 1 72 ? -5.725 8.572 -9.099 1.00 97.50 72 CYS A CA 1
ATOM 546 C C . CYS A 1 72 ? -6.253 9.975 -8.786 1.00 97.50 72 CYS A C 1
ATOM 548 O O . CYS A 1 72 ? -5.981 10.531 -7.722 1.00 97.50 72 CYS A O 1
ATOM 550 N N . VAL A 1 73 ? -6.965 10.577 -9.736 1.00 97.56 73 VAL A N 1
ATOM 551 C CA . VAL A 1 73 ? -7.538 11.918 -9.594 1.00 97.56 73 VAL A CA 1
ATOM 552 C C . VAL A 1 73 ? -8.897 11.797 -8.917 1.00 97.56 73 VAL A C 1
ATOM 554 O O . VAL A 1 73 ? -9.886 11.458 -9.562 1.00 97.56 73 VAL A O 1
ATOM 557 N N . ILE A 1 74 ? -8.931 12.062 -7.612 1.00 96.69 74 ILE A N 1
ATOM 558 C CA . ILE A 1 74 ? -10.157 12.067 -6.808 1.00 96.69 74 ILE A CA 1
ATOM 559 C C . ILE A 1 74 ? -10.828 13.437 -6.954 1.00 96.69 74 ILE A C 1
ATOM 561 O O . ILE A 1 74 ? -10.217 14.471 -6.672 1.00 96.69 74 ILE A O 1
ATOM 565 N N . ALA A 1 75 ? -12.080 13.454 -7.407 1.00 96.69 75 ALA A N 1
ATOM 566 C CA . ALA A 1 75 ? -12.865 14.677 -7.493 1.00 96.69 75 ALA A CA 1
ATOM 567 C C . ALA A 1 75 ? -13.149 15.210 -6.080 1.00 96.69 75 ALA A C 1
ATOM 569 O O . ALA A 1 75 ? -13.500 14.445 -5.186 1.00 96.69 75 ALA A O 1
ATOM 570 N N . ASN A 1 76 ? -13.026 16.525 -5.871 1.00 96.75 76 ASN A N 1
ATOM 571 C CA . ASN A 1 76 ? -13.300 17.159 -4.576 1.00 96.75 76 ASN A CA 1
ATOM 572 C C . ASN A 1 76 ? -14.810 17.300 -4.320 1.00 96.75 76 ASN A C 1
ATOM 574 O O . ASN A 1 76 ? -15.334 18.406 -4.171 1.00 96.75 76 ASN A O 1
ATOM 578 N N . VAL A 1 77 ? -15.515 16.173 -4.335 1.00 95.75 77 VAL A N 1
ATOM 579 C CA . VAL A 1 77 ? -16.961 16.107 -4.196 1.00 95.75 77 VAL A CA 1
ATOM 580 C C . VAL A 1 77 ? -17.369 14.780 -3.556 1.00 95.75 77 VAL A C 1
ATOM 582 O O . VAL A 1 77 ? -16.842 13.724 -3.893 1.00 95.75 77 VAL A O 1
ATOM 585 N N . THR A 1 78 ? -18.315 14.842 -2.629 1.00 96.06 78 THR A N 1
ATOM 586 C CA . THR A 1 78 ? -19.025 13.693 -2.059 1.00 96.06 78 THR A CA 1
ATOM 587 C C . THR A 1 78 ? -20.449 14.111 -1.724 1.00 96.06 78 THR A C 1
ATOM 589 O O . THR A 1 78 ? -20.762 15.309 -1.696 1.00 96.06 78 THR A O 1
ATOM 592 N N . ARG A 1 79 ? -21.331 13.147 -1.489 1.00 95.25 79 ARG A N 1
ATOM 593 C CA . ARG A 1 79 ? -22.714 13.413 -1.118 1.00 95.25 79 ARG A CA 1
ATOM 594 C C . ARG A 1 79 ? -22.875 13.319 0.393 1.00 95.25 79 ARG A C 1
ATOM 596 O O . ARG A 1 79 ? -22.353 12.415 1.029 1.00 95.25 79 ARG A O 1
ATOM 603 N N . ASP A 1 80 ? -23.585 14.265 0.985 1.00 93.62 80 ASP A N 1
ATOM 604 C CA . ASP A 1 80 ? -24.022 14.153 2.372 1.00 93.62 80 ASP A CA 1
ATOM 605 C C . ASP A 1 80 ? -25.138 13.091 2.454 1.00 93.62 80 ASP A C 1
ATOM 607 O O . ASP A 1 80 ? -26.169 13.273 1.798 1.00 93.62 80 ASP A O 1
ATOM 611 N N . PRO A 1 81 ? -24.965 11.994 3.215 1.00 90.12 81 PRO A N 1
ATOM 612 C CA . PRO A 1 81 ? -25.956 10.920 3.278 1.00 90.12 81 PRO A CA 1
ATOM 613 C C . PRO A 1 81 ? -27.273 11.346 3.941 1.00 90.12 81 PRO A C 1
ATOM 615 O O . PRO A 1 81 ? -28.315 10.766 3.644 1.00 90.12 81 PRO A O 1
ATOM 618 N N . GLU A 1 82 ? -27.254 12.352 4.820 1.00 91.00 82 GLU A N 1
ATOM 619 C CA . GLU A 1 82 ? -28.448 12.813 5.535 1.00 91.00 82 GLU A CA 1
ATOM 620 C C . GLU A 1 82 ? -29.259 13.797 4.690 1.00 91.00 82 GLU A C 1
ATOM 622 O O . GLU A 1 82 ? -30.481 13.696 4.596 1.00 91.00 82 GLU A O 1
ATOM 627 N N . THR A 1 83 ? -28.580 14.767 4.072 1.00 92.00 83 THR A N 1
ATOM 628 C CA . THR A 1 83 ? -29.248 15.856 3.335 1.00 92.00 83 THR A CA 1
ATOM 629 C C . THR A 1 83 ? -29.333 15.604 1.831 1.00 92.00 83 THR A C 1
ATOM 631 O O . THR A 1 83 ? -30.081 16.279 1.125 1.00 92.00 83 THR A O 1
ATOM 634 N N . GLY A 1 84 ? -28.547 14.661 1.308 1.00 93.50 84 GLY A N 1
ATOM 635 C CA . GLY A 1 84 ? -28.403 14.392 -0.121 1.00 93.50 84 GLY A CA 1
ATOM 636 C C . GLY A 1 84 ? -27.637 15.468 -0.895 1.00 93.50 84 GLY A C 1
ATOM 637 O O . GLY A 1 84 ? -27.486 15.327 -2.111 1.00 93.50 84 GLY A O 1
ATOM 638 N N . ALA A 1 85 ? -27.166 16.526 -0.226 1.00 94.19 85 ALA A N 1
ATOM 639 C CA . ALA A 1 85 ? -26.462 17.642 -0.843 1.00 94.19 85 ALA A CA 1
ATOM 640 C C . ALA A 1 85 ? -25.029 17.262 -1.238 1.00 94.19 85 ALA A C 1
ATOM 642 O O . ALA A 1 85 ? -24.336 16.544 -0.520 1.00 94.19 85 ALA A O 1
ATOM 643 N N . TRP A 1 86 ? -24.552 17.807 -2.354 1.00 95.56 86 TRP A N 1
ATOM 644 C CA . TRP A 1 86 ? -23.156 17.672 -2.759 1.00 95.56 86 TRP A CA 1
ATOM 645 C C . TRP A 1 86 ? -22.264 18.618 -1.953 1.00 95.56 86 TRP A C 1
ATOM 647 O O . TRP A 1 86 ? -22.566 19.805 -1.798 1.00 95.56 86 TRP A O 1
ATOM 657 N N . ARG A 1 87 ? -21.154 18.094 -1.436 1.00 95.38 87 ARG A N 1
ATOM 658 C CA . ARG A 1 87 ? -20.205 18.803 -0.574 1.00 95.38 87 ARG A CA 1
ATOM 659 C C . ARG A 1 87 ? -18.771 18.530 -1.010 1.00 95.38 87 ARG A C 1
ATOM 661 O O . ARG A 1 87 ? -18.491 17.522 -1.648 1.00 95.38 87 ARG A O 1
ATOM 668 N N . SER A 1 88 ? -17.851 19.407 -0.620 1.00 95.38 88 SER A N 1
ATOM 669 C CA . SER A 1 88 ? -16.416 19.160 -0.775 1.00 95.38 88 SER A CA 1
ATOM 670 C C . SER A 1 88 ? -15.914 18.115 0.222 1.00 95.38 88 SER A C 1
ATOM 672 O O . SER A 1 88 ? -16.423 18.021 1.347 1.00 95.38 88 SER A O 1
ATOM 674 N N . LEU A 1 89 ? -14.860 17.402 -0.167 1.00 96.19 89 LEU A N 1
ATOM 675 C CA . LEU A 1 89 ? -14.103 16.512 0.706 1.00 96.19 89 LEU A CA 1
ATOM 676 C C . LEU A 1 89 ? -13.239 17.322 1.684 1.00 96.19 89 LEU A C 1
ATOM 678 O O . LEU A 1 89 ? -12.707 18.380 1.343 1.00 96.19 89 LEU A O 1
ATOM 682 N N . ASP A 1 90 ? -13.040 16.800 2.891 1.00 94.75 90 ASP A N 1
ATOM 683 C CA . ASP A 1 90 ? -11.958 17.230 3.773 1.00 94.75 90 ASP A CA 1
ATOM 684 C C . ASP A 1 90 ? -10.691 16.430 3.438 1.00 94.75 90 ASP A C 1
ATOM 686 O O . ASP A 1 90 ? -10.470 15.324 3.930 1.00 94.75 90 ASP A O 1
ATOM 690 N N . SER A 1 91 ? -9.836 16.994 2.582 1.00 92.81 91 SER A N 1
ATOM 691 C CA . SER A 1 91 ? -8.620 16.333 2.082 1.00 92.81 91 SER A CA 1
ATOM 692 C C . SER A 1 91 ? -7.621 15.931 3.175 1.00 92.81 91 SER A C 1
ATOM 694 O O . SER A 1 91 ? -6.753 15.089 2.936 1.00 92.81 91 SER A O 1
ATOM 696 N N . ARG A 1 92 ? -7.743 16.482 4.389 1.00 94.06 92 ARG A N 1
ATOM 697 C CA . ARG A 1 92 ? -6.910 16.098 5.539 1.00 94.06 92 ARG A CA 1
ATOM 698 C C . ARG A 1 92 ? -7.192 14.673 6.003 1.00 94.06 92 ARG A C 1
ATOM 700 O O . ARG A 1 92 ? -6.289 14.030 6.529 1.00 94.06 92 ARG A O 1
ATOM 707 N N . GLU A 1 93 ? -8.407 14.176 5.791 1.00 94.31 93 GLU A N 1
ATOM 708 C CA . GLU A 1 93 ? -8.776 12.796 6.118 1.00 94.31 93 GLU A CA 1
ATOM 709 C C . GLU A 1 93 ? -8.154 11.809 5.125 1.00 94.31 93 GLU A C 1
ATOM 711 O O . GLU A 1 93 ? -7.554 10.820 5.542 1.00 94.31 93 GLU A O 1
ATOM 716 N N . LEU A 1 94 ? -8.152 12.147 3.831 1.00 94.00 94 LEU A N 1
ATOM 717 C CA . LEU A 1 94 ? -7.405 11.402 2.811 1.00 94.00 94 LEU A CA 1
ATOM 718 C C . LEU A 1 94 ? -5.900 11.378 3.113 1.00 94.00 94 LEU A C 1
ATOM 720 O O . LEU A 1 94 ? -5.268 10.328 3.021 1.00 94.00 94 LEU A O 1
ATOM 724 N N . TYR A 1 95 ? -5.324 12.516 3.519 1.00 93.00 95 TYR A N 1
ATOM 725 C CA . TYR A 1 95 ? -3.914 12.586 3.908 1.00 93.00 95 TYR A CA 1
ATOM 726 C C . TYR A 1 95 ? -3.614 11.722 5.141 1.00 93.00 95 TYR A C 1
ATOM 728 O O . TYR A 1 95 ? -2.632 10.983 5.155 1.00 93.00 95 TYR A O 1
ATOM 736 N N . ALA A 1 96 ? -4.480 11.754 6.157 1.00 92.12 96 ALA A N 1
ATOM 737 C CA . ALA A 1 96 ? -4.330 10.927 7.353 1.00 92.12 96 ALA A CA 1
ATOM 738 C C . ALA A 1 96 ? -4.411 9.417 7.053 1.00 92.12 96 ALA A C 1
ATOM 740 O O . ALA A 1 96 ? -3.794 8.627 7.765 1.00 92.12 96 ALA A O 1
ATOM 741 N N . ALA A 1 97 ? -5.131 9.020 6.000 1.00 92.56 97 ALA A N 1
ATOM 742 C CA . ALA A 1 97 ? -5.248 7.634 5.549 1.00 92.56 97 ALA A CA 1
ATOM 743 C C . ALA A 1 97 ? -4.141 7.196 4.565 1.00 92.56 97 ALA A C 1
ATOM 745 O O . ALA A 1 97 ? -4.106 6.034 4.160 1.00 92.56 97 ALA A O 1
ATOM 746 N N . GLN A 1 98 ? -3.213 8.087 4.183 1.00 92.62 98 GLN A N 1
ATOM 747 C CA . GLN A 1 98 ? -2.191 7.807 3.165 1.00 92.62 98 GLN A CA 1
ATOM 748 C C . GLN A 1 98 ? -1.312 6.599 3.515 1.00 92.62 98 GLN A C 1
ATOM 750 O O . GLN A 1 98 ? -1.070 5.749 2.660 1.00 92.62 98 GLN A O 1
ATOM 755 N N . ALA A 1 99 ? -0.821 6.522 4.755 1.00 90.00 99 ALA A N 1
ATOM 756 C CA . ALA A 1 99 ? 0.060 5.435 5.185 1.00 90.00 99 ALA A CA 1
ATOM 757 C C . ALA A 1 99 ? -0.653 4.074 5.138 1.00 90.00 99 ALA A C 1
ATOM 759 O O . ALA A 1 99 ? -0.071 3.073 4.719 1.00 90.00 99 ALA A O 1
ATOM 760 N N . GLU A 1 100 ? -1.935 4.052 5.500 1.00 91.62 100 GLU A N 1
ATOM 761 C CA . GLU A 1 100 ? -2.754 2.846 5.455 1.00 91.62 100 GLU A CA 1
ATOM 762 C C . GLU A 1 100 ? -3.040 2.411 4.014 1.00 91.62 100 GLU A C 1
ATOM 764 O O . GLU A 1 100 ? -2.810 1.252 3.666 1.00 91.62 100 GLU A O 1
ATOM 769 N N . ALA A 1 101 ? -3.446 3.347 3.151 1.00 94.81 101 ALA A N 1
ATOM 770 C CA . ALA A 1 101 ? -3.641 3.084 1.728 1.00 94.81 101 ALA A CA 1
ATOM 771 C C . ALA A 1 101 ? -2.350 2.581 1.058 1.00 94.81 101 ALA A C 1
ATOM 773 O O . ALA A 1 101 ? -2.397 1.668 0.234 1.00 94.81 101 ALA A O 1
ATOM 774 N N . ASN A 1 102 ? -1.187 3.117 1.452 1.00 93.94 102 ASN A N 1
ATOM 775 C CA . ASN A 1 102 ? 0.110 2.631 0.988 1.00 93.94 102 ASN A CA 1
ATOM 776 C C . ASN A 1 102 ? 0.384 1.191 1.445 1.00 93.94 102 ASN A C 1
ATOM 778 O O . ASN A 1 102 ? 0.790 0.370 0.630 1.00 93.94 102 ASN A O 1
ATOM 782 N N . ALA A 1 103 ? 0.138 0.849 2.713 1.00 93.56 103 ALA A N 1
ATOM 783 C CA . ALA A 1 103 ? 0.322 -0.520 3.200 1.00 93.56 103 ALA A CA 1
ATOM 784 C C . ALA A 1 103 ? -0.588 -1.527 2.472 1.00 93.56 103 ALA A C 1
ATOM 786 O O . ALA A 1 103 ? -0.129 -2.608 2.104 1.00 93.56 103 ALA A O 1
ATOM 787 N N . ILE A 1 104 ? -1.843 -1.152 2.197 1.00 95.81 104 ILE A N 1
ATOM 788 C CA . ILE A 1 104 ? -2.786 -1.961 1.406 1.00 95.81 104 ILE A CA 1
ATOM 789 C C . ILE A 1 104 ? -2.267 -2.163 -0.014 1.00 95.81 104 ILE A C 1
ATOM 791 O O . ILE A 1 104 ? -2.202 -3.299 -0.490 1.00 95.81 104 ILE A O 1
ATOM 795 N N . TYR A 1 105 ? -1.864 -1.076 -0.679 1.00 97.56 105 TYR A N 1
ATOM 796 C CA . TYR A 1 105 ? -1.295 -1.133 -2.021 1.00 97.56 105 TYR A CA 1
ATOM 797 C C . TYR A 1 105 ? -0.066 -2.052 -2.055 1.00 97.56 105 TYR A C 1
ATOM 799 O O . TYR A 1 105 ? -0.003 -2.963 -2.877 1.00 97.56 105 TYR A O 1
ATOM 807 N N . MET A 1 106 ? 0.881 -1.876 -1.129 1.00 96.75 106 MET A N 1
ATOM 808 C CA . MET A 1 106 ? 2.129 -2.644 -1.116 1.00 96.75 106 MET A CA 1
ATOM 809 C C . MET A 1 106 ? 1.910 -4.123 -0.800 1.00 96.75 106 MET A C 1
ATOM 811 O O . MET A 1 106 ? 2.492 -4.967 -1.479 1.00 96.75 106 MET A O 1
ATOM 815 N N . ASN A 1 107 ? 1.048 -4.458 0.166 1.00 96.69 107 ASN A N 1
ATOM 816 C CA . ASN A 1 107 ? 0.725 -5.854 0.464 1.00 96.69 107 ASN A CA 1
ATOM 817 C C . ASN A 1 107 ? -0.007 -6.523 -0.710 1.00 96.69 107 ASN A C 1
ATOM 819 O O . ASN A 1 107 ? 0.360 -7.625 -1.112 1.00 96.69 107 ASN A O 1
ATOM 823 N N . THR A 1 108 ? -0.989 -5.841 -1.310 1.00 97.62 108 THR A N 1
ATOM 824 C CA . THR A 1 108 ? -1.749 -6.370 -2.458 1.00 97.62 108 THR A CA 1
ATOM 825 C C . THR A 1 108 ? -0.850 -6.572 -3.676 1.00 97.62 108 THR A C 1
ATOM 827 O O . THR A 1 108 ? -0.912 -7.613 -4.330 1.00 97.62 108 THR A O 1
ATOM 830 N N . LEU A 1 109 ? 0.035 -5.612 -3.955 1.00 98.00 109 LEU A N 1
ATOM 831 C CA . LEU A 1 109 ? 0.982 -5.702 -5.061 1.00 98.00 109 LEU A CA 1
ATOM 832 C C . LEU A 1 109 ? 1.999 -6.830 -4.840 1.00 98.00 109 LEU A C 1
ATOM 834 O O . LEU A 1 109 ? 2.252 -7.612 -5.755 1.00 98.00 109 LEU A O 1
ATOM 838 N N . ALA A 1 110 ? 2.563 -6.942 -3.633 1.00 97.62 110 ALA A N 1
ATOM 839 C CA . ALA A 1 110 ? 3.479 -8.025 -3.281 1.00 97.62 110 ALA A CA 1
ATOM 840 C C . ALA A 1 110 ? 2.795 -9.394 -3.372 1.00 97.62 110 ALA A C 1
ATOM 842 O O . ALA A 1 110 ? 3.391 -10.345 -3.874 1.00 97.62 110 ALA A O 1
ATOM 843 N N . HIS A 1 111 ? 1.535 -9.486 -2.943 1.00 97.06 111 HIS A N 1
ATOM 844 C CA . HIS A 1 111 ? 0.741 -10.699 -3.079 1.00 97.06 111 HIS A CA 1
ATOM 845 C C . HIS A 1 111 ? 0.568 -11.097 -4.546 1.00 97.06 111 HIS A C 1
ATOM 847 O O . HIS A 1 111 ? 0.909 -12.217 -4.919 1.00 97.06 111 HIS A O 1
ATOM 853 N N . GLY A 1 112 ? 0.152 -10.162 -5.405 1.00 96.44 112 GLY A N 1
ATOM 854 C CA . GLY A 1 112 ? 0.037 -10.417 -6.842 1.00 96.44 112 GLY A CA 1
ATOM 855 C C . GLY A 1 112 ? 1.368 -10.801 -7.502 1.00 96.44 112 GLY A C 1
ATOM 856 O O . GLY A 1 112 ? 1.395 -11.685 -8.355 1.00 96.44 112 GLY A O 1
ATOM 857 N N . ALA A 1 113 ? 2.488 -10.211 -7.072 1.00 96.88 113 ALA A N 1
ATOM 858 C CA . ALA A 1 113 ? 3.816 -10.592 -7.557 1.00 96.88 113 ALA A CA 1
ATOM 859 C C . ALA A 1 113 ? 4.204 -12.026 -7.156 1.00 96.88 113 ALA A C 1
ATOM 861 O O . ALA A 1 113 ? 4.720 -12.778 -7.985 1.00 96.88 113 ALA A O 1
ATOM 862 N N . ARG A 1 114 ? 3.908 -12.435 -5.915 1.00 96.25 114 ARG A N 1
ATOM 863 C CA . ARG A 1 114 ? 4.123 -13.815 -5.451 1.00 96.25 114 ARG A CA 1
ATOM 864 C C . ARG A 1 114 ? 3.239 -14.812 -6.199 1.00 96.25 114 ARG A C 1
ATOM 866 O O . ARG A 1 114 ? 3.726 -15.868 -6.588 1.00 96.25 114 ARG A O 1
ATOM 873 N N . GLU A 1 115 ? 1.980 -14.467 -6.467 1.00 94.94 115 GLU A N 1
ATOM 874 C CA . GLU A 1 115 ? 1.076 -15.291 -7.289 1.00 94.94 115 GLU A CA 1
ATOM 875 C C . GLU A 1 115 ? 1.544 -15.383 -8.755 1.00 94.94 115 GLU A C 1
ATOM 877 O O . GLU A 1 115 ? 1.316 -16.391 -9.422 1.00 94.94 115 GLU A O 1
ATOM 882 N N . ALA A 1 116 ? 2.269 -14.377 -9.255 1.00 95.12 116 ALA A N 1
ATOM 883 C CA . ALA A 1 116 ? 2.943 -14.438 -10.552 1.00 95.12 116 ALA A CA 1
ATOM 884 C C . ALA A 1 116 ? 4.240 -15.280 -10.538 1.00 95.12 116 ALA A C 1
ATOM 886 O O . ALA A 1 116 ? 4.819 -15.515 -11.602 1.00 95.12 116 ALA A O 1
ATOM 887 N N . GLY A 1 117 ? 4.665 -15.778 -9.372 1.00 95.44 117 GLY A N 1
ATOM 888 C CA . GLY A 1 117 ? 5.832 -16.644 -9.201 1.00 95.44 117 GLY A CA 1
ATOM 889 C C . GLY A 1 117 ? 7.125 -15.912 -8.839 1.00 95.44 117 GLY A C 1
ATOM 890 O O . GLY A 1 117 ? 8.172 -16.552 -8.826 1.00 95.44 117 GLY A O 1
ATOM 891 N N . TYR A 1 118 ? 7.084 -14.607 -8.551 1.00 96.19 118 TYR A N 1
ATOM 892 C CA . TYR A 1 118 ? 8.272 -13.844 -8.155 1.00 96.19 118 TYR A CA 1
ATOM 893 C C . TYR A 1 118 ? 8.597 -13.991 -6.668 1.00 96.19 118 TYR A C 1
ATOM 895 O O . TYR A 1 118 ? 7.713 -14.114 -5.811 1.00 96.19 118 TYR A O 1
ATOM 903 N N . THR A 1 119 ? 9.880 -13.861 -6.350 1.00 95.88 119 THR A N 1
ATOM 904 C CA . THR A 1 119 ? 10.352 -13.706 -4.979 1.00 95.88 119 THR A CA 1
ATOM 905 C C . THR A 1 119 ? 10.342 -12.229 -4.606 1.00 95.88 119 THR A C 1
ATOM 907 O O . THR A 1 119 ? 10.983 -11.397 -5.245 1.00 95.88 119 THR A O 1
ATOM 910 N N . VAL A 1 120 ? 9.607 -11.900 -3.547 1.00 96.06 120 VAL A N 1
ATOM 911 C CA . VAL A 1 120 ? 9.521 -10.539 -3.011 1.00 96.06 120 VAL A CA 1
ATOM 912 C C . VAL A 1 120 ? 10.522 -10.375 -1.872 1.00 96.06 120 VAL A C 1
ATOM 914 O O . VAL A 1 120 ? 10.371 -11.016 -0.827 1.00 96.06 120 VAL A O 1
ATOM 917 N N . ASP A 1 121 ? 11.490 -9.484 -2.075 1.00 96.12 121 ASP A N 1
ATOM 918 C CA . ASP A 1 121 ? 12.439 -9.029 -1.062 1.00 96.12 121 ASP A CA 1
ATOM 919 C C . ASP A 1 121 ? 11.870 -7.773 -0.394 1.00 96.12 121 ASP A C 1
ATOM 921 O O . ASP A 1 121 ? 11.932 -6.663 -0.926 1.00 96.12 121 ASP A O 1
ATOM 925 N N . TRP A 1 122 ? 11.217 -7.983 0.749 1.00 95.19 122 TRP A N 1
ATOM 926 C CA . TRP A 1 122 ? 10.501 -6.951 1.495 1.00 95.19 122 TRP A CA 1
ATOM 927 C C . TRP A 1 122 ? 11.447 -6.100 2.343 1.00 95.19 122 TRP A C 1
ATOM 929 O O . TRP A 1 122 ? 12.361 -6.619 2.981 1.00 95.19 122 TRP A O 1
ATOM 939 N N . ALA A 1 123 ? 11.182 -4.799 2.404 1.00 93.44 123 ALA A N 1
ATOM 940 C CA . ALA A 1 123 ? 11.936 -3.843 3.199 1.00 93.44 123 ALA A CA 1
ATOM 941 C C . ALA A 1 123 ? 11.006 -2.807 3.841 1.00 93.44 123 ALA A C 1
ATOM 943 O O . ALA A 1 123 ? 10.022 -2.364 3.247 1.00 93.44 123 ALA A O 1
ATOM 944 N N . ILE A 1 124 ? 11.355 -2.372 5.047 1.00 89.81 124 ILE A N 1
ATOM 945 C CA . ILE A 1 124 ? 10.703 -1.266 5.748 1.00 89.81 124 ILE A CA 1
ATOM 946 C C . ILE A 1 124 ? 11.726 -0.146 5.882 1.00 89.81 124 ILE A C 1
ATOM 948 O O . ILE A 1 124 ? 12.852 -0.393 6.306 1.00 89.81 124 ILE A O 1
ATOM 952 N N . ASN A 1 125 ? 11.355 1.072 5.490 1.00 86.56 125 ASN A N 1
ATOM 953 C CA . ASN A 1 125 ? 12.227 2.226 5.692 1.00 86.56 125 ASN A CA 1
ATOM 954 C C . ASN A 1 125 ? 12.131 2.761 7.132 1.00 86.56 125 ASN A C 1
ATOM 956 O O . ASN A 1 125 ? 11.234 2.393 7.885 1.00 86.56 125 ASN A O 1
ATOM 960 N N . ASP A 1 126 ? 12.995 3.712 7.485 1.00 83.00 126 ASP A N 1
ATOM 961 C CA . ASP A 1 126 ? 13.069 4.315 8.828 1.00 83.00 126 ASP A CA 1
ATOM 962 C C . ASP A 1 126 ? 11.764 4.985 9.300 1.00 83.00 126 ASP A C 1
ATOM 964 O O . ASP A 1 126 ? 11.602 5.291 10.479 1.00 83.00 126 ASP A O 1
ATOM 968 N N . LYS A 1 127 ? 10.825 5.239 8.381 1.00 80.06 127 LYS A N 1
ATOM 969 C CA . LYS A 1 127 ? 9.507 5.824 8.666 1.00 80.06 127 LYS A CA 1
ATOM 970 C C . LYS A 1 127 ? 8.410 4.768 8.825 1.00 80.06 127 LYS A C 1
ATOM 972 O O . LYS A 1 127 ? 7.242 5.132 8.905 1.00 80.06 127 LYS A O 1
ATOM 977 N N . GLY A 1 128 ? 8.758 3.483 8.818 1.00 81.56 128 GLY A N 1
ATOM 978 C CA . GLY A 1 128 ? 7.801 2.381 8.908 1.00 81.56 128 GLY A CA 1
ATOM 979 C C . GLY A 1 128 ? 7.041 2.109 7.607 1.00 81.56 128 GLY A C 1
ATOM 980 O O . GLY A 1 128 ? 6.091 1.335 7.606 1.00 81.56 128 GLY A O 1
ATOM 981 N N . HIS A 1 129 ? 7.415 2.733 6.484 1.00 84.62 129 HIS A N 1
ATOM 982 C CA . HIS A 1 129 ? 6.693 2.527 5.229 1.00 84.62 129 HIS A CA 1
ATOM 983 C C . HIS A 1 129 ? 7.240 1.298 4.490 1.00 84.62 129 HIS A C 1
ATOM 985 O O . HIS A 1 129 ? 8.457 1.213 4.276 1.00 84.62 129 HIS A O 1
ATOM 991 N N . PRO A 1 130 ? 6.364 0.382 4.040 1.00 91.19 130 PRO A N 1
ATOM 992 C CA . PRO A 1 130 ? 6.784 -0.797 3.305 1.00 91.19 130 PRO A CA 1
ATOM 993 C C . PRO A 1 130 ? 7.218 -0.484 1.878 1.00 91.19 130 PRO A C 1
ATOM 995 O O . PRO A 1 130 ? 6.643 0.358 1.186 1.00 91.19 130 PRO A O 1
ATOM 998 N N . SER A 1 131 ? 8.226 -1.226 1.441 1.00 93.25 131 SER A N 1
ATOM 999 C CA . SER A 1 131 ? 8.760 -1.284 0.087 1.00 93.25 131 SER A CA 1
ATOM 1000 C C . SER A 1 131 ? 9.182 -2.713 -0.234 1.00 93.25 131 SER A C 1
ATOM 1002 O O . SER A 1 131 ? 9.351 -3.529 0.669 1.00 93.25 131 SER A O 1
ATOM 1004 N N . PHE A 1 132 ? 9.323 -3.048 -1.511 1.00 96.19 132 PHE A N 1
ATOM 1005 C CA . PHE A 1 132 ? 9.905 -4.328 -1.882 1.00 96.19 132 PHE A CA 1
ATOM 1006 C C . PHE A 1 132 ? 10.506 -4.281 -3.276 1.00 96.19 132 PHE A C 1
ATOM 1008 O O . PHE A 1 132 ? 10.110 -3.468 -4.115 1.00 96.19 132 PHE A O 1
ATOM 1015 N N . GLU A 1 133 ? 11.408 -5.220 -3.525 1.00 96.25 133 GLU A N 1
ATOM 1016 C CA . GLU A 1 133 ? 11.973 -5.481 -4.841 1.00 96.25 133 GLU A CA 1
ATOM 1017 C C . GLU A 1 133 ? 11.723 -6.931 -5.254 1.00 96.25 133 GLU A C 1
ATOM 1019 O O . GLU A 1 133 ? 11.416 -7.792 -4.428 1.00 96.25 133 GLU A O 1
ATOM 1024 N N . LEU A 1 134 ? 11.782 -7.185 -6.560 1.00 96.19 134 LEU A N 1
ATOM 1025 C CA . LEU A 1 134 ? 11.680 -8.541 -7.096 1.00 96.19 134 LEU A CA 1
ATOM 1026 C C . LEU A 1 134 ? 13.093 -9.091 -7.226 1.00 96.19 134 LEU A C 1
ATOM 1028 O O . LEU A 1 134 ? 13.894 -8.500 -7.951 1.00 96.19 134 LEU A O 1
ATOM 1032 N N . ARG A 1 135 ? 13.386 -10.205 -6.555 1.00 95.00 135 ARG A N 1
ATOM 1033 C CA . ARG A 1 135 ? 14.733 -10.795 -6.533 1.00 95.00 135 ARG A CA 1
ATOM 1034 C C . ARG A 1 135 ? 15.242 -11.146 -7.926 1.00 95.00 135 ARG A C 1
ATOM 1036 O O . ARG A 1 135 ? 16.432 -11.063 -8.199 1.00 95.00 135 ARG A O 1
ATOM 1043 N N . GLU A 1 136 ? 14.330 -11.557 -8.799 1.00 94.62 136 GLU A N 1
ATOM 1044 C CA . GLU A 1 136 ? 14.630 -11.973 -10.164 1.00 94.62 136 GLU A CA 1
ATOM 1045 C C . GLU A 1 136 ? 15.053 -10.803 -11.066 1.00 94.62 136 GLU A C 1
ATOM 1047 O O . GLU A 1 136 ? 15.560 -11.043 -12.156 1.00 94.62 136 GLU A O 1
ATOM 1052 N N . VAL A 1 137 ? 14.860 -9.547 -10.641 1.00 95.19 137 VAL A N 1
ATOM 1053 C CA . VAL A 1 137 ? 15.315 -8.367 -11.385 1.00 95.19 137 VAL A CA 1
ATOM 1054 C C . VAL A 1 137 ? 16.704 -7.953 -10.875 1.00 95.19 137 VAL A C 1
ATOM 1056 O O . VAL A 1 137 ? 16.810 -7.502 -9.729 1.00 95.19 137 VAL A O 1
ATOM 1059 N N . PRO A 1 138 ? 17.765 -8.042 -11.704 1.00 95.25 138 PRO A N 1
ATOM 1060 C CA . PRO A 1 138 ? 19.128 -7.713 -11.294 1.00 95.25 138 PRO A CA 1
ATOM 1061 C C . PRO A 1 138 ? 19.261 -6.291 -10.747 1.00 95.25 138 PRO A C 1
ATOM 1063 O O . PRO A 1 138 ? 18.645 -5.349 -11.246 1.00 95.25 138 PRO A O 1
ATOM 1066 N N . GLU A 1 139 ? 20.110 -6.115 -9.736 1.00 93.75 139 GLU A N 1
ATOM 1067 C CA . GLU A 1 139 ? 20.400 -4.796 -9.164 1.00 93.75 139 GLU A CA 1
ATOM 1068 C C . GLU A 1 139 ? 20.981 -3.823 -10.189 1.00 93.75 139 GLU A C 1
ATOM 1070 O O . GLU A 1 139 ? 20.479 -2.709 -10.301 1.00 93.75 139 GLU A O 1
ATOM 1075 N N . SER A 1 140 ? 21.929 -4.275 -11.014 1.00 94.12 140 SER A N 1
ATOM 1076 C CA . SER A 1 140 ? 22.526 -3.454 -12.075 1.00 94.12 140 SER A CA 1
ATOM 1077 C C . SER A 1 140 ? 21.478 -2.887 -13.040 1.00 94.12 140 SER A C 1
ATOM 1079 O O . SER A 1 140 ? 21.603 -1.755 -13.498 1.00 94.12 140 SER A O 1
ATOM 1081 N N . LEU A 1 141 ? 20.416 -3.648 -13.320 1.00 93.81 141 LEU A N 1
ATOM 1082 C CA . LEU A 1 141 ? 19.313 -3.213 -14.173 1.00 93.81 141 LEU A CA 1
ATOM 1083 C C . LEU A 1 141 ? 18.404 -2.199 -13.469 1.00 93.81 141 LEU A C 1
ATOM 1085 O O . LEU A 1 141 ? 17.944 -1.234 -14.079 1.00 93.81 141 LEU A O 1
ATOM 1089 N N . ARG A 1 142 ? 18.153 -2.393 -12.167 1.00 93.06 142 ARG A N 1
ATOM 1090 C CA . ARG A 1 142 ? 17.412 -1.419 -11.348 1.00 93.06 142 ARG A CA 1
ATOM 1091 C C . ARG A 1 142 ? 18.153 -0.086 -11.277 1.00 93.06 142 ARG A C 1
ATOM 1093 O O . ARG A 1 142 ? 17.514 0.961 -11.362 1.00 93.06 142 ARG A O 1
ATOM 1100 N N . GLU A 1 143 ? 19.475 -0.119 -11.139 1.00 90.06 143 GLU A N 1
ATOM 1101 C CA . GLU A 1 143 ? 20.326 1.073 -11.124 1.00 90.06 143 GLU A CA 1
ATOM 1102 C C . GLU A 1 143 ? 20.343 1.783 -12.481 1.00 90.06 143 GLU A C 1
ATOM 1104 O O . GLU A 1 143 ? 20.140 2.998 -12.522 1.00 90.06 143 GLU A O 1
ATOM 1109 N N . ALA A 1 144 ? 20.483 1.033 -13.582 1.00 88.88 144 ALA A N 1
ATOM 1110 C CA . ALA A 1 144 ? 20.474 1.577 -14.942 1.00 88.88 144 ALA A CA 1
ATOM 1111 C C . ALA A 1 144 ? 19.198 2.385 -15.245 1.00 88.88 144 ALA A C 1
ATOM 1113 O O . ALA A 1 144 ? 19.269 3.475 -15.809 1.00 88.88 144 ALA A O 1
ATOM 1114 N N . TRP A 1 145 ? 18.039 1.907 -14.784 1.00 88.50 145 TRP A N 1
ATOM 1115 C CA . TRP A 1 145 ? 16.742 2.580 -14.950 1.00 88.50 145 TRP A CA 1
ATOM 1116 C C . TRP A 1 145 ? 16.296 3.415 -13.745 1.00 88.50 145 TRP A C 1
ATOM 1118 O O . TRP A 1 145 ? 15.122 3.765 -13.598 1.00 88.50 145 TRP A O 1
ATOM 1128 N N . SER A 1 146 ? 17.246 3.774 -12.882 1.00 86.19 146 SER A N 1
ATOM 1129 C CA . SER A 1 146 ? 17.063 4.747 -11.803 1.00 86.19 146 SER A CA 1
ATOM 1130 C C . SER A 1 146 ? 17.687 6.107 -12.142 1.00 86.19 146 SER A C 1
ATOM 1132 O O . SER A 1 146 ? 18.014 6.882 -11.239 1.00 86.19 146 SER A O 1
ATOM 1134 N N . SER A 1 147 ? 17.811 6.442 -13.432 1.00 82.44 147 SER A N 1
ATOM 1135 C CA . SER A 1 147 ? 18.493 7.653 -13.917 1.00 82.44 147 SER A CA 1
ATOM 1136 C C . SER A 1 147 ? 17.948 8.939 -13.275 1.00 82.44 147 SER A C 1
ATOM 1138 O O . SER A 1 147 ? 18.698 9.774 -12.766 1.00 82.44 147 SER A O 1
ATOM 1140 N N . ARG A 1 148 ? 16.617 9.045 -13.152 1.00 82.56 148 ARG A N 1
ATOM 1141 C CA . ARG A 1 148 ? 15.952 10.189 -12.513 1.00 82.56 148 ARG A CA 1
ATOM 1142 C C . ARG A 1 148 ? 16.317 10.340 -11.036 1.00 82.56 148 ARG A C 1
ATOM 1144 O O . ARG A 1 148 ? 16.386 11.454 -10.518 1.00 82.56 148 ARG A O 1
ATOM 1151 N N . LYS A 1 149 ? 16.504 9.223 -10.329 1.00 83.50 149 LYS A N 1
ATOM 1152 C CA . LYS A 1 149 ? 16.924 9.233 -8.925 1.00 83.50 149 LYS A CA 1
ATOM 1153 C C . LYS A 1 149 ? 18.353 9.767 -8.821 1.00 83.50 149 LYS A C 1
ATOM 1155 O O . LYS A 1 149 ? 18.563 10.666 -8.007 1.00 83.50 149 LYS A O 1
ATOM 1160 N N . ALA A 1 150 ? 19.253 9.278 -9.678 1.00 84.06 150 ALA A N 1
ATOM 1161 C CA . ALA A 1 150 ? 20.657 9.678 -9.725 1.00 84.06 150 ALA A CA 1
ATOM 1162 C C . ALA A 1 150 ? 20.835 11.179 -10.016 1.00 84.06 150 ALA A C 1
ATOM 1164 O O . ALA A 1 150 ? 21.611 11.841 -9.335 1.00 84.06 150 ALA A O 1
ATOM 1165 N N . GLU A 1 151 ? 20.059 11.751 -10.943 1.00 85.38 151 GLU A N 1
ATOM 1166 C CA . GLU A 1 151 ? 20.068 13.201 -11.210 1.00 85.38 151 GLU A CA 1
ATOM 1167 C C . GLU A 1 151 ? 19.680 14.030 -9.979 1.00 85.38 151 GLU A C 1
ATOM 1169 O O . GLU A 1 151 ? 20.300 15.052 -9.682 1.00 85.38 151 GLU A O 1
ATOM 1174 N N . ILE A 1 152 ? 18.634 13.604 -9.262 1.00 83.19 152 ILE A N 1
ATOM 1175 C CA . ILE A 1 152 ? 18.175 14.296 -8.051 1.00 83.19 152 ILE A CA 1
ATOM 1176 C C . ILE A 1 152 ? 19.231 14.185 -6.950 1.00 83.19 152 ILE A C 1
ATOM 1178 O O . ILE A 1 152 ? 19.488 15.177 -6.273 1.00 83.19 152 ILE A O 1
ATOM 1182 N N . ASP A 1 153 ? 19.833 13.006 -6.781 1.00 87.44 153 ASP A N 1
ATOM 1183 C CA . ASP A 1 153 ? 20.894 12.788 -5.796 1.00 87.44 153 ASP A CA 1
ATOM 1184 C C . ASP A 1 153 ? 22.111 13.666 -6.105 1.00 87.44 153 ASP A C 1
ATOM 1186 O O . ASP A 1 153 ? 22.546 14.415 -5.237 1.00 87.44 153 ASP A O 1
ATOM 1190 N N . ALA A 1 154 ? 22.572 13.703 -7.358 1.00 87.44 154 ALA A N 1
ATOM 1191 C CA . ALA A 1 154 ? 23.672 14.571 -7.778 1.00 87.44 154 ALA A CA 1
ATOM 1192 C C . ALA A 1 154 ? 23.375 16.065 -7.546 1.00 87.44 154 ALA A C 1
ATOM 1194 O O . ALA A 1 154 ? 24.252 16.821 -7.129 1.00 87.44 154 ALA A O 1
ATOM 1195 N N . ALA A 1 155 ? 22.134 16.508 -7.773 1.00 87.06 155 ALA A N 1
ATOM 1196 C CA . ALA A 1 155 ? 21.737 17.894 -7.527 1.00 87.06 155 ALA A CA 1
ATOM 1197 C C . ALA A 1 155 ? 21.639 18.257 -6.036 1.00 87.06 155 ALA A C 1
ATOM 1199 O O . ALA A 1 155 ? 21.833 19.424 -5.687 1.00 87.06 155 ALA A O 1
ATOM 1200 N N . LEU A 1 156 ? 21.324 17.293 -5.164 1.00 88.88 156 LEU A N 1
ATOM 1201 C CA . LEU A 1 156 ? 21.381 17.476 -3.711 1.00 88.88 156 LEU A CA 1
ATOM 1202 C C . LEU A 1 156 ? 22.836 17.513 -3.232 1.00 88.88 156 LEU A C 1
ATOM 1204 O O . LEU A 1 156 ? 23.205 18.436 -2.506 1.00 88.88 156 LEU A O 1
ATOM 1208 N N . GLU A 1 157 ? 23.672 16.593 -3.713 1.00 90.50 157 GLU A N 1
ATOM 1209 C CA . GLU A 1 157 ? 25.099 16.522 -3.370 1.00 90.50 157 GLU A CA 1
ATOM 1210 C C . GLU A 1 157 ? 25.849 17.789 -3.803 1.00 90.50 157 GLU A C 1
ATOM 1212 O O . GLU A 1 157 ? 26.639 18.342 -3.041 1.00 90.50 157 GLU A O 1
ATOM 1217 N N . ALA A 1 158 ? 25.516 18.354 -4.970 1.00 89.50 158 ALA A N 1
ATOM 1218 C CA . ALA A 1 158 ? 26.044 19.646 -5.421 1.00 89.50 158 ALA A CA 1
ATOM 1219 C C . ALA A 1 158 ? 25.711 20.819 -4.473 1.00 89.50 158 ALA A C 1
ATOM 1221 O O . ALA A 1 158 ? 26.309 21.890 -4.574 1.00 89.50 158 ALA A O 1
ATOM 1222 N N . ARG A 1 159 ? 24.755 20.632 -3.555 1.00 87.44 159 ARG A N 1
ATOM 1223 C CA . ARG A 1 159 ? 24.369 21.584 -2.503 1.00 87.44 159 ARG A CA 1
ATOM 1224 C C . ARG A 1 159 ? 24.860 21.162 -1.113 1.00 87.44 159 ARG A C 1
ATOM 1226 O O . ARG A 1 159 ? 24.462 21.779 -0.131 1.00 87.44 159 ARG A O 1
ATOM 1233 N N . GLY A 1 160 ? 25.695 20.125 -1.020 1.00 89.25 160 GLY A N 1
ATOM 1234 C CA . GLY A 1 160 ? 26.168 19.558 0.245 1.00 89.25 160 GLY A CA 1
ATOM 1235 C C . GLY A 1 160 ? 25.075 18.839 1.041 1.00 89.25 160 GLY A C 1
ATOM 1236 O O . GLY A 1 160 ? 25.179 18.719 2.261 1.00 89.25 160 GLY A O 1
ATOM 1237 N N . LEU A 1 161 ? 24.003 18.404 0.373 1.00 90.75 161 LEU A N 1
ATOM 1238 C CA . LEU A 1 161 ? 22.870 17.716 0.981 1.00 90.75 161 LEU A CA 1
ATOM 1239 C C . LEU A 1 161 ? 22.779 16.282 0.464 1.00 90.75 161 LEU A C 1
ATOM 1241 O O . LEU A 1 161 ? 23.110 15.996 -0.678 1.00 90.75 161 LEU A O 1
ATOM 1245 N N . SER A 1 162 ? 22.201 15.401 1.273 1.00 87.31 162 SER A N 1
ATOM 1246 C CA . SER A 1 162 ? 21.783 14.069 0.849 1.00 87.31 162 SER A CA 1
ATOM 1247 C C . SER A 1 162 ? 20.266 13.944 0.955 1.00 87.31 162 SER A C 1
ATOM 1249 O O . SER A 1 162 ? 19.583 14.772 1.566 1.00 87.31 162 SER A O 1
ATOM 1251 N N . ARG A 1 163 ? 19.690 12.861 0.425 1.00 80.38 163 ARG A N 1
ATOM 1252 C CA . ARG A 1 163 ? 18.265 12.564 0.652 1.00 80.38 163 ARG A CA 1
ATOM 1253 C C . ARG A 1 163 ? 17.913 12.395 2.131 1.00 80.38 163 ARG A C 1
ATOM 1255 O O . ARG A 1 163 ? 16.756 12.622 2.486 1.00 80.38 163 ARG A O 1
ATOM 1262 N N . ALA A 1 164 ? 18.855 12.000 2.980 1.00 82.69 164 ALA A N 1
ATOM 1263 C CA . ALA A 1 164 ? 18.611 11.875 4.412 1.00 82.69 164 ALA A CA 1
ATOM 1264 C C . ALA A 1 164 ? 18.576 13.247 5.101 1.00 82.69 164 ALA A C 1
ATOM 1266 O O . ALA A 1 164 ? 17.735 13.467 5.968 1.00 82.69 164 ALA A O 1
ATOM 1267 N N . THR A 1 165 ? 19.435 14.180 4.678 1.00 86.75 165 THR A N 1
ATOM 1268 C CA . THR A 1 165 ? 19.596 15.484 5.339 1.00 86.75 165 THR A CA 1
ATOM 1269 C C . THR A 1 165 ? 18.731 16.594 4.745 1.00 86.75 165 THR A C 1
ATOM 1271 O O . THR A 1 165 ? 18.389 17.533 5.457 1.00 86.75 165 THR A O 1
ATOM 1274 N N . ALA A 1 166 ? 18.320 16.484 3.479 1.00 83.94 166 ALA A N 1
ATOM 1275 C CA . ALA A 1 166 ? 17.493 17.493 2.823 1.00 83.94 166 ALA A CA 1
ATOM 1276 C C . ALA A 1 166 ? 16.041 17.516 3.340 1.00 83.94 166 ALA A C 1
ATOM 1278 O O . ALA A 1 166 ? 15.375 16.476 3.480 1.00 83.94 166 ALA A O 1
ATOM 1279 N N . SER A 1 167 ? 15.515 18.725 3.527 1.00 86.25 167 SER A N 1
ATOM 1280 C CA . SER A 1 167 ? 14.102 19.009 3.787 1.00 86.25 167 SER A CA 1
ATOM 1281 C C . SER A 1 167 ? 13.200 18.623 2.602 1.00 86.25 167 SER A C 1
ATOM 1283 O O . SER A 1 167 ? 13.660 18.308 1.499 1.00 86.25 167 SER A O 1
ATOM 1285 N N . ALA A 1 168 ? 11.881 18.614 2.825 1.00 81.75 168 ALA A N 1
ATOM 1286 C CA . ALA A 1 168 ? 10.907 18.326 1.769 1.00 81.75 168 ALA A CA 1
ATOM 1287 C C . ALA A 1 168 ? 10.982 19.351 0.623 1.00 81.75 168 ALA A C 1
ATOM 1289 O O . ALA A 1 168 ? 10.995 18.959 -0.547 1.00 81.75 168 ALA A O 1
ATOM 1290 N N . ASP A 1 169 ? 11.120 20.633 0.962 1.00 83.50 169 ASP A N 1
ATOM 1291 C CA . ASP A 1 169 ? 11.198 21.723 -0.010 1.00 83.50 169 ASP A CA 1
ATOM 1292 C C . ASP A 1 169 ? 12.489 21.644 -0.832 1.00 83.50 169 ASP A C 1
ATOM 1294 O O . ASP A 1 169 ? 12.451 21.757 -2.056 1.00 83.50 169 ASP A O 1
ATOM 1298 N N . GLU A 1 170 ? 13.633 21.350 -0.207 1.00 85.56 170 GLU A N 1
ATOM 1299 C CA . GLU A 1 170 ? 14.909 21.181 -0.920 1.00 85.56 170 GLU A CA 1
ATOM 1300 C C . GLU A 1 170 ? 14.863 20.013 -1.910 1.00 85.56 170 GLU A C 1
ATOM 1302 O O . GLU A 1 170 ? 15.310 20.146 -3.054 1.00 85.56 170 GLU A O 1
ATOM 1307 N N . LYS A 1 171 ? 14.252 18.889 -1.513 1.00 84.88 171 LYS A N 1
ATOM 1308 C CA . LYS A 1 171 ? 14.016 17.744 -2.407 1.00 84.88 171 LYS A CA 1
ATOM 1309 C C . LYS A 1 171 ? 13.099 18.118 -3.564 1.00 84.88 171 LYS A C 1
ATOM 1311 O O . LYS A 1 171 ? 13.352 17.705 -4.700 1.00 84.88 171 LYS A O 1
ATOM 1316 N N . GLN A 1 172 ? 12.050 18.900 -3.308 1.00 84.94 172 GLN A N 1
ATOM 1317 C CA . GLN A 1 172 ? 11.142 19.378 -4.348 1.00 84.94 172 GLN A CA 1
ATOM 1318 C C . GLN A 1 172 ? 11.859 20.311 -5.328 1.00 84.94 172 GLN A C 1
ATOM 1320 O O . GLN A 1 172 ? 11.732 20.128 -6.539 1.00 84.94 172 GLN A O 1
ATOM 1325 N N . VAL A 1 173 ? 12.668 21.251 -4.834 1.00 85.06 173 VAL A N 1
ATOM 1326 C CA . VAL A 1 173 ? 13.468 22.153 -5.673 1.00 85.06 173 VAL A CA 1
ATOM 1327 C C . VAL A 1 173 ? 14.455 21.363 -6.531 1.00 85.06 173 VAL A C 1
ATOM 1329 O O . VAL A 1 173 ? 14.492 21.574 -7.741 1.00 85.06 173 VAL A O 1
ATOM 1332 N N . ALA A 1 174 ? 15.207 20.421 -5.953 1.00 81.69 174 ALA A N 1
ATOM 1333 C CA . ALA A 1 174 ? 16.126 19.567 -6.711 1.00 81.69 174 ALA A CA 1
ATOM 1334 C C . ALA A 1 174 ? 15.386 18.751 -7.787 1.00 81.69 174 ALA A C 1
ATOM 1336 O O . ALA A 1 174 ? 15.841 18.660 -8.928 1.00 81.69 174 ALA A O 1
ATOM 1337 N N . THR A 1 175 ? 14.197 18.233 -7.460 1.00 83.06 175 THR A N 1
ATOM 1338 C CA . THR A 1 175 ? 13.333 17.489 -8.392 1.00 83.06 175 THR A CA 1
ATOM 1339 C C . THR A 1 175 ? 12.793 18.360 -9.529 1.00 83.06 175 THR A C 1
ATOM 1341 O O . THR A 1 175 ? 12.599 17.870 -10.641 1.00 83.06 175 THR A O 1
ATOM 1344 N N . LEU A 1 176 ? 12.514 19.640 -9.290 1.00 82.88 176 LEU A N 1
ATOM 1345 C CA . LEU A 1 176 ? 12.042 20.545 -10.338 1.00 82.88 176 LEU A CA 1
ATOM 1346 C C . LEU A 1 176 ? 13.192 21.069 -11.204 1.00 82.88 176 LEU A C 1
ATOM 1348 O O . LEU A 1 176 ? 13.035 21.141 -12.417 1.00 82.88 176 LEU A O 1
ATOM 1352 N N . ALA A 1 177 ? 14.343 21.378 -10.604 1.00 83.00 177 ALA A N 1
ATOM 1353 C CA . ALA A 1 177 ? 15.500 21.938 -11.304 1.00 83.00 177 ALA A CA 1
ATOM 1354 C C . ALA A 1 177 ? 16.143 20.955 -12.295 1.00 83.00 177 ALA A C 1
ATOM 1356 O O . ALA A 1 177 ? 16.607 21.357 -13.353 1.00 83.00 177 ALA A O 1
ATOM 1357 N N . THR A 1 178 ? 16.142 19.663 -11.972 1.00 81.56 178 THR A N 1
ATOM 1358 C CA . THR A 1 178 ? 16.734 18.605 -12.813 1.00 81.56 178 THR A CA 1
ATOM 1359 C C . THR A 1 178 ? 15.756 18.035 -13.842 1.00 81.56 178 THR A C 1
ATOM 1361 O O . THR A 1 178 ? 16.020 17.017 -14.467 1.00 81.56 178 THR A O 1
ATOM 1364 N N . ARG A 1 179 ? 14.574 18.639 -13.996 1.00 79.25 179 ARG A N 1
ATOM 1365 C CA . ARG A 1 179 ? 13.507 18.105 -14.841 1.00 79.25 179 ARG A CA 1
ATOM 1366 C C . ARG A 1 179 ? 13.701 18.518 -16.303 1.00 79.25 179 ARG A C 1
ATOM 1368 O O . ARG A 1 179 ? 13.416 19.659 -16.657 1.00 79.25 179 ARG A O 1
ATOM 1375 N N . ALA A 1 180 ? 14.061 17.567 -17.161 1.00 75.25 180 ALA A N 1
ATOM 1376 C CA . ALA A 1 180 ? 14.047 17.765 -18.608 1.00 75.25 180 ALA A CA 1
ATOM 1377 C C . ALA A 1 180 ? 12.608 17.923 -19.170 1.00 75.25 180 ALA A C 1
ATOM 1379 O O . ALA A 1 180 ? 11.640 17.402 -18.585 1.00 75.25 180 ALA A O 1
ATOM 1380 N N . PRO A 1 181 ? 12.430 18.653 -20.292 1.00 73.62 181 PRO A N 1
ATOM 1381 C CA . PRO A 1 181 ? 11.171 18.676 -21.033 1.00 73.62 181 PRO A CA 1
ATOM 1382 C C . PRO A 1 181 ? 10.831 17.281 -21.581 1.00 73.62 181 PRO A C 1
ATOM 1384 O O . PRO A 1 181 ? 11.717 16.495 -21.894 1.00 73.62 181 PRO A O 1
ATOM 1387 N N . LYS A 1 182 ? 9.532 16.967 -21.689 1.00 66.25 182 LYS A N 1
ATOM 1388 C CA . LYS A 1 182 ? 9.084 15.668 -22.212 1.00 66.25 182 LYS A CA 1
ATOM 1389 C C . LYS A 1 182 ? 9.323 15.594 -23.720 1.00 66.25 182 LYS A C 1
ATOM 1391 O O . LYS A 1 182 ? 8.770 16.409 -24.457 1.00 66.25 182 LYS A O 1
ATOM 1396 N N . THR A 1 183 ? 10.060 14.584 -24.156 1.00 69.31 183 THR A N 1
ATOM 1397 C CA . THR A 1 183 ? 10.118 14.127 -25.545 1.00 69.31 183 THR A CA 1
ATOM 1398 C C . THR A 1 183 ? 8.925 13.213 -25.836 1.00 69.31 183 THR A C 1
ATOM 1400 O O . THR A 1 183 ? 8.411 12.528 -24.948 1.00 69.31 183 THR A O 1
ATOM 1403 N N . VAL A 1 184 ? 8.412 13.258 -27.068 1.00 66.38 184 VAL A N 1
ATOM 1404 C CA . VAL A 1 184 ? 7.412 12.290 -27.538 1.00 66.38 184 VAL A CA 1
ATOM 1405 C C . VAL A 1 184 ? 8.181 11.137 -28.157 1.00 66.38 184 VAL A C 1
ATOM 1407 O O . VAL A 1 184 ? 8.842 11.322 -29.173 1.00 66.38 184 VAL A O 1
ATOM 1410 N N . GLU A 1 185 ? 8.096 9.970 -27.535 1.00 72.62 185 GLU A N 1
ATOM 1411 C CA . GLU A 1 185 ? 8.778 8.762 -27.989 1.00 72.62 185 GLU A CA 1
ATOM 1412 C C . GLU A 1 185 ? 7.758 7.720 -28.442 1.00 72.62 185 GLU A C 1
ATOM 1414 O O . GLU A 1 185 ? 6.656 7.616 -27.887 1.00 72.62 185 GLU A O 1
ATOM 1419 N N . ASP A 1 186 ? 8.122 6.956 -29.470 1.00 84.00 186 ASP A N 1
ATOM 1420 C CA . ASP A 1 186 ? 7.332 5.814 -29.909 1.00 84.00 186 ASP A CA 1
ATOM 1421 C C . ASP A 1 186 ? 7.383 4.719 -28.837 1.00 84.00 186 ASP A C 1
ATOM 1423 O O . ASP A 1 186 ? 8.439 4.188 -28.496 1.00 84.00 186 ASP A O 1
ATOM 1427 N N . ARG A 1 187 ? 6.209 4.362 -28.309 1.00 83.12 187 ARG A N 1
ATOM 1428 C CA . ARG A 1 187 ? 6.067 3.365 -27.244 1.00 83.12 187 ARG A CA 1
ATOM 1429 C C . ARG A 1 187 ? 6.542 1.981 -27.672 1.00 83.12 187 ARG A C 1
ATOM 1431 O O . ARG A 1 187 ? 7.013 1.233 -26.821 1.00 83.12 187 ARG A O 1
ATOM 1438 N N . ALA A 1 188 ? 6.374 1.623 -28.946 1.00 85.19 188 ALA A N 1
ATOM 1439 C CA . ALA A 1 188 ? 6.784 0.312 -29.439 1.00 85.19 188 ALA A CA 1
ATOM 1440 C C . ALA A 1 188 ? 8.312 0.207 -29.499 1.00 85.19 188 ALA A C 1
ATOM 1442 O O . ALA A 1 188 ? 8.868 -0.785 -29.027 1.00 85.19 188 ALA A O 1
ATOM 1443 N N . ALA A 1 189 ? 8.969 1.254 -30.005 1.00 87.62 189 ALA A N 1
ATOM 1444 C CA . ALA A 1 189 ? 10.423 1.368 -30.001 1.00 87.62 189 ALA A CA 1
ATOM 1445 C C . ALA A 1 189 ? 10.973 1.337 -28.568 1.00 87.62 189 ALA A C 1
ATOM 1447 O O . ALA A 1 189 ? 11.807 0.495 -28.255 1.00 87.62 189 ALA A O 1
ATOM 1448 N N . LEU A 1 190 ? 10.399 2.135 -27.662 1.00 89.12 190 LEU A N 1
ATOM 1449 C CA . LEU A 1 190 ? 10.835 2.187 -26.266 1.00 89.12 190 LEU A CA 1
ATOM 1450 C C . LEU A 1 190 ? 10.706 0.830 -25.553 1.00 89.12 190 LEU A C 1
ATOM 1452 O O . LEU A 1 190 ? 11.595 0.416 -24.815 1.00 89.12 190 LEU A O 1
ATOM 1456 N N . ALA A 1 191 ? 9.618 0.095 -25.799 1.00 88.25 191 ALA A N 1
ATOM 1457 C CA . ALA A 1 191 ? 9.450 -1.245 -25.242 1.00 88.25 191 ALA A CA 1
ATOM 1458 C C . ALA A 1 191 ? 10.458 -2.259 -25.816 1.00 88.25 191 ALA A C 1
ATOM 1460 O O . ALA A 1 191 ? 10.855 -3.187 -25.110 1.00 88.25 191 ALA A O 1
ATOM 1461 N N . ALA A 1 192 ? 10.858 -2.119 -27.084 1.00 90.25 192 ALA A N 1
ATOM 1462 C CA . ALA A 1 192 ? 11.906 -2.945 -27.680 1.00 90.25 192 ALA A CA 1
ATOM 1463 C C . ALA A 1 192 ? 13.279 -2.621 -27.072 1.00 90.25 192 ALA A C 1
ATOM 1465 O O . ALA A 1 192 ? 13.993 -3.541 -26.671 1.00 90.25 192 ALA A O 1
ATOM 1466 N N . ASP A 1 193 ? 13.594 -1.337 -26.910 1.00 91.50 193 ASP A N 1
ATOM 1467 C CA . ASP A 1 193 ? 14.829 -0.872 -26.276 1.00 91.50 193 ASP A CA 1
ATOM 1468 C C . ASP A 1 193 ? 14.926 -1.378 -24.837 1.00 91.50 193 ASP A C 1
ATOM 1470 O O . ASP A 1 193 ? 15.944 -1.949 -24.443 1.00 91.50 193 ASP A O 1
ATOM 1474 N N . TRP A 1 194 ? 13.831 -1.300 -24.073 1.00 93.94 194 TRP A N 1
ATOM 1475 C CA . TRP A 1 194 ? 13.805 -1.832 -22.716 1.00 93.94 194 TRP A CA 1
ATOM 1476 C C . TRP A 1 194 ? 14.097 -3.333 -22.655 1.00 93.94 194 TRP A C 1
ATOM 1478 O O . TRP A 1 194 ? 14.808 -3.783 -21.760 1.00 93.94 194 TRP A O 1
ATOM 1488 N N . ARG A 1 195 ? 13.576 -4.128 -23.597 1.00 93.56 195 ARG A N 1
ATOM 1489 C CA . ARG A 1 195 ? 13.888 -5.566 -23.652 1.00 93.56 195 ARG A CA 1
ATOM 1490 C C . ARG A 1 195 ? 15.352 -5.815 -23.992 1.00 93.56 195 ARG A C 1
ATOM 1492 O O . ARG A 1 195 ? 15.947 -6.718 -23.414 1.00 93.56 195 ARG A O 1
ATOM 1499 N N . THR A 1 196 ? 15.931 -5.022 -24.888 1.00 94.44 196 THR A N 1
ATOM 1500 C CA . THR A 1 196 ? 17.355 -5.116 -25.236 1.00 94.44 196 THR A CA 1
ATOM 1501 C C . THR A 1 196 ? 18.230 -4.821 -24.021 1.00 94.44 196 THR A C 1
ATOM 1503 O O . THR A 1 196 ? 19.017 -5.677 -23.625 1.00 94.44 196 THR A O 1
ATOM 1506 N N . THR A 1 197 ? 18.024 -3.683 -23.353 1.00 94.00 197 THR A N 1
ATOM 1507 C CA . THR A 1 197 ? 18.784 -3.322 -22.146 1.00 94.00 197 THR A CA 1
ATOM 1508 C C . THR A 1 197 ? 18.575 -4.329 -21.012 1.00 94.00 197 THR A C 1
ATOM 1510 O O . THR A 1 197 ? 19.524 -4.682 -20.319 1.00 94.00 197 THR A O 1
ATOM 1513 N N . ALA A 1 198 ? 17.364 -4.871 -20.835 1.00 94.50 198 ALA A N 1
ATOM 1514 C CA . ALA A 1 198 ? 17.141 -5.956 -19.879 1.00 94.50 198 ALA A CA 1
ATOM 1515 C C . ALA A 1 198 ? 18.080 -7.150 -20.128 1.00 94.50 198 ALA A C 1
ATOM 1517 O O . ALA A 1 198 ? 18.745 -7.605 -19.194 1.00 94.50 198 ALA A O 1
ATOM 1518 N N . ARG A 1 199 ? 18.179 -7.607 -21.384 1.00 95.44 199 ARG A N 1
ATOM 1519 C CA . ARG A 1 199 ? 19.043 -8.732 -21.779 1.00 95.44 199 ARG A CA 1
ATOM 1520 C C . ARG A 1 199 ? 20.522 -8.425 -21.573 1.00 95.44 199 ARG A C 1
ATOM 1522 O O . ARG A 1 199 ? 21.252 -9.283 -21.085 1.00 95.44 199 ARG A O 1
ATOM 1529 N N . GLU A 1 200 ? 20.959 -7.205 -21.882 1.00 95.88 200 GLU A N 1
ATOM 1530 C CA . GLU A 1 200 ? 22.341 -6.751 -21.646 1.00 95.88 200 GLU A CA 1
ATOM 1531 C C . GLU A 1 200 ? 22.734 -6.833 -20.164 1.00 95.88 200 GLU A C 1
ATOM 1533 O O . GLU A 1 200 ? 23.875 -7.149 -19.833 1.00 95.88 200 GLU A O 1
ATOM 1538 N N . HIS A 1 201 ? 21.772 -6.620 -19.267 1.00 95.81 201 HIS A N 1
ATOM 1539 C CA . HIS A 1 201 ? 21.950 -6.755 -17.823 1.00 95.81 201 HIS A CA 1
ATOM 1540 C C . HIS A 1 201 ? 21.642 -8.164 -17.281 1.00 95.81 201 HIS A C 1
ATOM 1542 O O . HIS A 1 201 ? 21.590 -8.358 -16.064 1.00 95.81 201 HIS A O 1
ATOM 1548 N N . GLY A 1 202 ? 21.446 -9.158 -18.154 1.00 93.94 202 GLY A N 1
ATOM 1549 C CA . GLY A 1 202 ? 21.206 -10.551 -17.770 1.00 93.94 202 GLY A CA 1
ATOM 1550 C C . GLY A 1 202 ? 19.790 -10.846 -17.265 1.00 93.94 202 GLY A C 1
ATOM 1551 O O . GLY A 1 202 ? 19.580 -11.869 -16.616 1.00 93.94 202 GLY A O 1
ATOM 1552 N N . PHE A 1 203 ? 18.819 -9.971 -17.538 1.00 94.69 203 PHE A N 1
ATOM 1553 C CA . PHE A 1 203 ? 17.401 -10.228 -17.290 1.00 94.69 203 PHE A CA 1
ATOM 1554 C C . PHE A 1 203 ? 16.715 -10.639 -18.592 1.00 94.69 203 PHE A C 1
ATOM 1556 O O . PHE A 1 203 ? 16.747 -9.899 -19.568 1.00 94.69 203 PHE A O 1
ATOM 1563 N N . GLU A 1 204 ? 16.063 -11.799 -18.600 1.00 93.88 204 GLU A N 1
ATOM 1564 C CA . GLU A 1 204 ? 15.357 -12.345 -19.764 1.00 93.88 204 GLU A CA 1
ATOM 1565 C C . GLU A 1 204 ? 13.842 -12.090 -19.629 1.00 93.88 204 GLU A C 1
ATOM 1567 O O . GLU A 1 204 ? 13.169 -12.845 -18.922 1.00 93.88 204 GLU A O 1
ATOM 1572 N N . PRO A 1 205 ? 13.265 -11.051 -20.272 1.00 86.94 205 PRO A N 1
ATOM 1573 C CA . PRO A 1 205 ? 11.884 -10.626 -20.009 1.00 86.94 205 PRO A CA 1
ATOM 1574 C C . PRO A 1 205 ? 10.814 -11.676 -20.322 1.00 86.94 205 PRO A C 1
ATOM 1576 O O . PRO A 1 205 ? 9.730 -11.664 -19.741 1.00 86.94 205 PRO A O 1
ATOM 1579 N N . GLU A 1 206 ? 11.094 -12.577 -21.260 1.00 86.00 206 GLU A N 1
ATOM 1580 C CA . GLU A 1 206 ? 10.182 -13.634 -21.690 1.00 86.00 206 GLU A CA 1
ATOM 1581 C C . GLU A 1 206 ? 10.233 -14.852 -20.758 1.00 86.00 206 GLU A C 1
ATOM 1583 O O . GLU A 1 206 ? 9.311 -15.675 -20.758 1.00 86.00 206 GLU A O 1
ATOM 1588 N N . GLN A 1 207 ? 11.276 -14.966 -19.930 1.00 88.44 207 GLN A N 1
ATOM 1589 C CA . GLN A 1 207 ? 11.389 -16.021 -18.932 1.00 88.44 207 GLN A CA 1
ATOM 1590 C C . GLN A 1 207 ? 10.578 -15.649 -17.695 1.00 88.44 207 GLN A C 1
ATOM 1592 O O . GLN A 1 207 ? 11.044 -14.996 -16.762 1.00 88.44 207 GLN A O 1
ATOM 1597 N N . ARG A 1 208 ? 9.323 -16.099 -17.682 1.00 86.75 208 ARG A N 1
ATOM 1598 C CA . ARG A 1 208 ? 8.453 -15.939 -16.516 1.00 86.75 208 ARG A CA 1
ATOM 1599 C C . ARG A 1 208 ? 8.994 -16.749 -15.339 1.00 86.75 208 ARG A C 1
ATOM 1601 O O . ARG A 1 208 ? 9.280 -17.938 -15.513 1.00 86.75 208 ARG A O 1
ATOM 1608 N N . PRO A 1 209 ? 9.070 -16.164 -14.134 1.00 88.56 209 PRO A N 1
ATOM 1609 C CA . PRO A 1 209 ? 9.511 -16.909 -12.973 1.00 88.56 209 PRO A CA 1
ATOM 1610 C C . PRO A 1 209 ? 8.494 -18.000 -12.633 1.00 88.56 209 PRO A C 1
ATOM 1612 O O . PRO A 1 209 ? 7.279 -17.814 -12.729 1.00 88.56 209 PRO A O 1
ATOM 1615 N N . GLN A 1 210 ? 9.018 -19.153 -12.231 1.00 82.69 210 GLN A N 1
ATOM 1616 C CA . GLN A 1 210 ? 8.240 -20.322 -11.817 1.00 82.69 210 GLN A CA 1
ATOM 1617 C C . GLN A 1 210 ? 8.368 -20.562 -10.308 1.00 82.69 210 GLN A C 1
ATOM 1619 O O . GLN A 1 210 ? 8.340 -21.703 -9.843 1.00 82.69 210 GLN A O 1
ATOM 1624 N N . GLY A 1 211 ? 8.559 -19.489 -9.532 1.00 83.19 211 GLY A N 1
ATOM 1625 C CA . GLY A 1 211 ? 8.635 -19.572 -8.082 1.00 83.19 211 GLY A CA 1
ATOM 1626 C C . GLY A 1 211 ? 7.370 -20.178 -7.476 1.00 83.19 211 GLY A C 1
ATOM 1627 O O . GLY A 1 211 ? 6.291 -20.210 -8.073 1.00 83.19 211 GLY A O 1
ATOM 1628 N N . ARG A 1 212 ? 7.514 -20.703 -6.259 1.00 83.19 212 ARG A N 1
ATOM 1629 C CA . ARG A 1 212 ? 6.446 -21.435 -5.579 1.00 83.19 212 ARG A CA 1
ATOM 1630 C C . ARG A 1 212 ? 5.307 -20.497 -5.168 1.00 83.19 212 ARG A C 1
ATOM 1632 O O . ARG A 1 212 ? 5.436 -19.755 -4.198 1.00 83.19 212 ARG A O 1
ATOM 1639 N N . VAL A 1 213 ? 4.165 -20.627 -5.837 1.00 90.00 213 VAL A N 1
ATOM 1640 C CA . VAL A 1 213 ? 2.894 -20.013 -5.424 1.00 90.00 213 VAL A CA 1
ATOM 1641 C C . VAL A 1 213 ? 2.351 -20.736 -4.186 1.00 90.00 213 VAL A C 1
ATOM 1643 O O . VAL A 1 213 ? 2.366 -21.971 -4.109 1.00 90.00 213 VAL A O 1
ATOM 1646 N N . LEU A 1 214 ? 1.883 -19.980 -3.190 1.00 90.94 214 LEU A N 1
ATOM 1647 C CA . LEU A 1 214 ? 1.367 -20.560 -1.954 1.00 90.94 214 LEU A CA 1
ATOM 1648 C C . LEU A 1 214 ? -0.043 -21.125 -2.160 1.00 90.94 214 LEU A C 1
ATOM 1650 O O . LEU A 1 214 ? -0.987 -20.438 -2.555 1.00 90.94 214 LEU A O 1
ATOM 1654 N N . GLN A 1 215 ? -0.215 -22.397 -1.805 1.00 94.00 215 GLN A N 1
ATOM 1655 C CA . GLN A 1 215 ? -1.540 -23.010 -1.731 1.00 94.00 215 GLN A CA 1
ATOM 1656 C C . GLN A 1 215 ? -2.377 -22.359 -0.621 1.00 94.00 215 GLN A C 1
ATOM 1658 O O . GLN A 1 215 ? -1.833 -21.801 0.333 1.00 94.00 215 GLN A O 1
ATOM 1663 N N . ALA A 1 216 ? -3.703 -22.478 -0.707 1.00 93.19 216 ALA A N 1
ATOM 1664 C CA . ALA A 1 216 ? -4.634 -21.825 0.217 1.00 93.19 216 ALA A CA 1
ATOM 1665 C C . ALA A 1 216 ? -4.331 -22.106 1.704 1.00 93.19 216 ALA A C 1
ATOM 1667 O O . ALA A 1 216 ? -4.334 -21.183 2.512 1.00 93.19 216 ALA A O 1
ATOM 1668 N N . ALA A 1 217 ? -3.996 -23.352 2.061 1.00 96.00 217 ALA A N 1
ATOM 1669 C CA . ALA A 1 217 ? -3.639 -23.710 3.436 1.00 96.00 217 ALA A CA 1
ATOM 1670 C C . ALA A 1 217 ? -2.360 -23.002 3.921 1.00 96.00 217 ALA A C 1
ATOM 1672 O O . ALA A 1 217 ? -2.305 -22.523 5.050 1.00 96.00 217 ALA A O 1
ATOM 1673 N N . ALA A 1 218 ? -1.350 -22.879 3.054 1.00 96.62 218 ALA A N 1
ATOM 1674 C CA . ALA A 1 218 ? -0.117 -22.169 3.379 1.00 96.62 218 ALA A CA 1
ATOM 1675 C C . ALA A 1 218 ? -0.347 -20.653 3.501 1.00 96.62 218 ALA A C 1
ATOM 1677 O O . ALA A 1 218 ? 0.229 -20.026 4.385 1.00 96.62 218 ALA A O 1
ATOM 1678 N N . ARG A 1 219 ? -1.227 -20.072 2.671 1.00 96.38 219 ARG A N 1
ATOM 1679 C CA . ARG A 1 219 ? -1.636 -18.661 2.793 1.00 96.38 219 ARG A CA 1
ATOM 1680 C C . ARG A 1 219 ? -2.382 -18.392 4.097 1.00 96.38 219 ARG A C 1
ATOM 1682 O O . ARG A 1 219 ? -2.109 -17.395 4.754 1.00 96.38 219 ARG A O 1
ATOM 1689 N N . ALA A 1 220 ? -3.273 -19.296 4.502 1.00 97.38 220 ALA A N 1
ATOM 1690 C CA . ALA A 1 220 ? -3.964 -19.198 5.785 1.00 97.38 220 ALA A CA 1
ATOM 1691 C C . ALA A 1 220 ? -2.980 -19.246 6.967 1.00 97.38 220 ALA A C 1
ATOM 1693 O O . ALA A 1 220 ? -3.036 -18.374 7.828 1.00 97.38 220 ALA A O 1
ATOM 1694 N N . ALA A 1 221 ? -2.025 -20.182 6.956 1.00 97.88 221 ALA A N 1
ATOM 1695 C CA . ALA A 1 221 ? -0.995 -20.277 7.993 1.00 97.88 221 ALA A CA 1
ATOM 1696 C C . ALA A 1 221 ? -0.066 -19.045 8.031 1.00 97.88 221 ALA A C 1
ATOM 1698 O O . ALA A 1 221 ? 0.318 -18.580 9.107 1.00 97.88 221 ALA A O 1
ATOM 1699 N N . ALA A 1 222 ? 0.275 -18.485 6.864 1.00 97.50 222 ALA A N 1
ATOM 1700 C CA . ALA A 1 222 ? 1.028 -17.236 6.778 1.00 97.50 222 ALA A CA 1
ATOM 1701 C C . ALA A 1 222 ? 0.230 -16.056 7.356 1.00 97.50 222 ALA A C 1
ATOM 1703 O O . ALA A 1 222 ? 0.792 -15.243 8.085 1.00 97.50 222 ALA A O 1
ATOM 1704 N N . ALA A 1 223 ? -1.080 -15.994 7.098 1.00 98.25 223 ALA A N 1
ATOM 1705 C CA . ALA A 1 223 ? -1.963 -14.987 7.679 1.00 98.25 223 ALA A CA 1
ATOM 1706 C C . ALA A 1 223 ? -2.051 -15.103 9.206 1.00 98.25 223 ALA A C 1
ATOM 1708 O O . ALA A 1 223 ? -1.941 -14.092 9.893 1.00 98.25 223 ALA A O 1
ATOM 1709 N N . ASP A 1 224 ? -2.194 -16.321 9.739 1.00 98.38 224 ASP A N 1
ATOM 1710 C CA . ASP A 1 224 ? -2.200 -16.564 11.188 1.00 98.38 224 ASP A CA 1
ATOM 1711 C C . ASP A 1 224 ? -0.881 -16.096 11.822 1.00 98.38 224 ASP A C 1
ATOM 1713 O O . ASP A 1 224 ? -0.885 -15.375 12.818 1.00 98.38 224 ASP A O 1
ATOM 1717 N N . THR A 1 225 ? 0.251 -16.415 11.187 1.00 98.38 225 THR A N 1
ATOM 1718 C CA . THR A 1 225 ? 1.581 -15.961 11.628 1.00 98.38 225 THR A CA 1
ATOM 1719 C C . THR A 1 225 ? 1.712 -14.435 11.590 1.00 98.38 225 THR A C 1
ATOM 1721 O O . THR A 1 225 ? 2.254 -13.834 12.517 1.00 98.38 225 THR A O 1
ATOM 1724 N N . ALA A 1 226 ? 1.222 -13.792 10.528 1.00 98.19 226 ALA A N 1
ATOM 1725 C CA . ALA A 1 226 ? 1.276 -12.342 10.368 1.00 98.19 226 ALA A CA 1
ATOM 1726 C C . ALA A 1 226 ? 0.422 -11.618 11.419 1.00 98.19 226 ALA A C 1
ATOM 1728 O O . ALA A 1 226 ? 0.888 -10.656 12.026 1.00 98.19 226 ALA A O 1
ATOM 1729 N N . VAL A 1 227 ? -0.796 -12.107 11.675 1.00 98.38 227 VAL A N 1
ATOM 1730 C CA . VAL A 1 227 ? -1.680 -11.575 12.723 1.00 98.38 227 VAL A CA 1
ATOM 1731 C C . VAL A 1 227 ? -1.061 -11.772 14.101 1.00 98.38 227 VAL A C 1
ATOM 1733 O O . VAL A 1 227 ? -1.070 -10.840 14.896 1.00 98.38 227 VAL A O 1
ATOM 1736 N N . HIS A 1 228 ? -0.479 -12.940 14.377 1.00 97.75 228 HIS A N 1
ATOM 1737 C CA . HIS A 1 228 ? 0.195 -13.192 15.648 1.00 97.75 228 HIS A CA 1
ATOM 1738 C C . HIS A 1 228 ? 1.338 -12.196 15.896 1.00 97.75 228 HIS A C 1
ATOM 1740 O O . HIS A 1 228 ? 1.347 -11.527 16.924 1.00 97.75 228 HIS A O 1
ATOM 1746 N N . ARG A 1 229 ? 2.230 -12.002 14.915 1.00 97.56 229 ARG A N 1
ATOM 1747 C CA . ARG A 1 229 ? 3.325 -11.018 15.004 1.00 97.56 229 ARG A CA 1
ATOM 1748 C C . ARG A 1 229 ? 2.828 -9.585 15.170 1.00 97.56 229 ARG A C 1
ATOM 1750 O O . ARG A 1 229 ? 3.413 -8.820 15.925 1.00 97.56 229 ARG A O 1
ATOM 1757 N N . ALA A 1 230 ? 1.757 -9.218 14.469 1.00 97.12 230 ALA A N 1
ATOM 1758 C CA . ALA A 1 230 ? 1.141 -7.902 14.606 1.00 97.12 230 ALA A CA 1
ATOM 1759 C C . ALA A 1 230 ? 0.582 -7.682 16.019 1.00 97.12 230 ALA A C 1
ATOM 1761 O O . ALA A 1 230 ? 0.760 -6.613 16.599 1.00 97.12 230 ALA A O 1
ATOM 1762 N N . VAL A 1 231 ? -0.061 -8.705 16.590 1.00 97.56 231 VAL A N 1
ATOM 1763 C CA . VAL A 1 231 ? -0.548 -8.675 17.972 1.00 97.56 231 VAL A CA 1
ATOM 1764 C C . VAL A 1 231 ? 0.608 -8.541 18.957 1.00 97.56 231 VAL A C 1
ATOM 1766 O O . VAL A 1 231 ? 0.522 -7.683 19.829 1.00 97.56 231 VAL A O 1
ATOM 1769 N N . GLU A 1 232 ? 1.672 -9.337 18.821 1.00 95.94 232 GLU A N 1
ATOM 1770 C CA . GLU A 1 232 ? 2.867 -9.225 19.671 1.00 95.94 232 GLU A CA 1
ATOM 1771 C C . GLU A 1 232 ? 3.447 -7.809 19.603 1.00 95.94 232 GLU A C 1
ATOM 1773 O O . GLU A 1 232 ? 3.601 -7.160 20.636 1.00 95.94 232 GLU A O 1
ATOM 1778 N N . HIS A 1 233 ? 3.652 -7.286 18.391 1.00 95.12 233 HIS A N 1
ATOM 1779 C CA . HIS A 1 233 ? 4.222 -5.957 18.182 1.00 95.12 233 HIS A CA 1
ATOM 1780 C C . HIS A 1 233 ? 3.403 -4.838 18.843 1.00 95.12 233 HIS A C 1
ATOM 1782 O O . HIS A 1 233 ? 3.957 -3.957 19.499 1.00 95.12 233 HIS A O 1
ATOM 1788 N N . LEU A 1 234 ? 2.076 -4.867 18.695 1.00 95.56 234 LEU A N 1
ATOM 1789 C CA . LEU A 1 234 ? 1.197 -3.855 19.287 1.00 95.56 234 LEU A CA 1
ATOM 1790 C C . LEU A 1 234 ? 1.078 -4.022 20.808 1.00 95.56 234 LEU A C 1
ATOM 1792 O O . LEU A 1 234 ? 1.080 -3.035 21.546 1.00 95.56 234 LEU A O 1
ATOM 1796 N N . ALA A 1 235 ? 1.004 -5.264 21.290 1.00 95.25 235 ALA A N 1
ATOM 1797 C CA . ALA A 1 235 ? 0.840 -5.569 22.708 1.00 95.25 235 ALA A CA 1
ATOM 1798 C C . ALA A 1 235 ? 2.086 -5.250 23.554 1.00 95.25 235 ALA A C 1
ATOM 1800 O O . ALA A 1 235 ? 1.954 -5.078 24.765 1.00 95.25 235 ALA A O 1
ATOM 1801 N N . GLU A 1 236 ? 3.271 -5.121 22.945 1.00 93.00 236 GLU A N 1
ATOM 1802 C CA . GLU A 1 236 ? 4.490 -4.667 23.635 1.00 93.00 236 GLU A CA 1
ATOM 1803 C C . GLU A 1 236 ? 4.337 -3.274 24.262 1.00 93.00 236 GLU A C 1
ATOM 1805 O O . GLU A 1 236 ? 4.913 -2.993 25.315 1.00 93.00 236 GLU A O 1
ATOM 1810 N 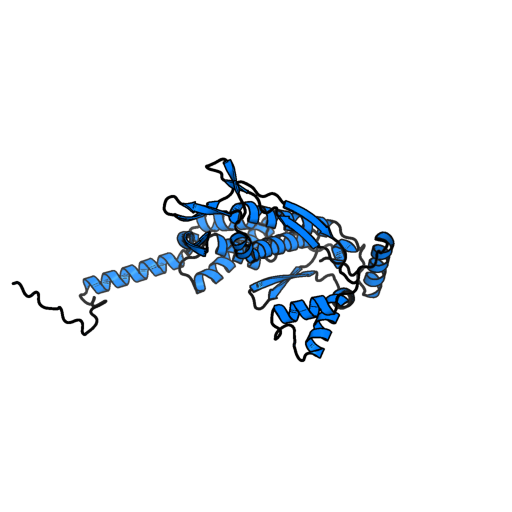N . ARG A 1 237 ? 3.596 -2.377 23.600 1.00 89.25 237 ARG A N 1
ATOM 1811 C CA . ARG A 1 237 ? 3.500 -0.957 23.980 1.00 89.25 237 ARG A CA 1
ATOM 1812 C C . ARG A 1 237 ? 2.119 -0.575 24.477 1.00 89.25 237 ARG A C 1
ATOM 1814 O O . ARG A 1 237 ? 2.000 0.318 25.316 1.00 89.25 237 ARG A O 1
ATOM 1821 N N . ASP A 1 238 ? 1.091 -1.262 23.990 1.00 91.88 238 ASP A N 1
ATOM 1822 C CA . ASP A 1 238 ? -0.293 -0.915 24.245 1.00 91.88 238 ASP A CA 1
ATOM 1823 C C . ASP A 1 238 ? -1.067 -2.084 24.861 1.00 91.88 238 ASP A C 1
ATOM 1825 O O . ASP A 1 238 ? -1.218 -3.153 24.277 1.00 91.88 238 ASP A O 1
ATOM 1829 N N . ALA A 1 239 ? -1.694 -1.844 26.017 1.00 92.62 239 ALA A N 1
ATOM 1830 C CA . ALA A 1 239 ? -2.618 -2.810 26.624 1.00 92.62 239 ALA A CA 1
ATOM 1831 C C . ALA A 1 239 ? -3.863 -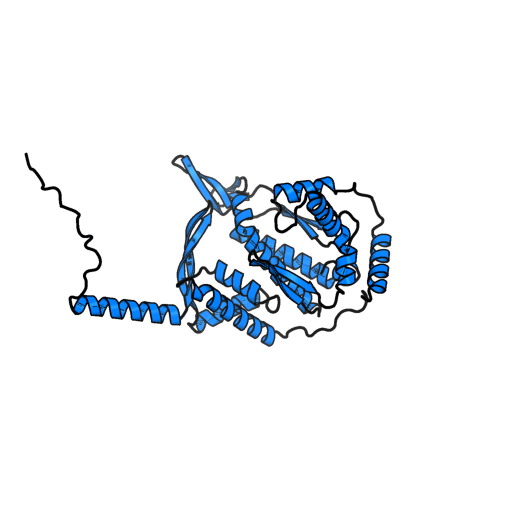3.077 25.749 1.00 92.62 239 ALA A C 1
ATOM 1833 O O . ALA A 1 239 ? -4.579 -4.063 25.943 1.00 92.62 239 ALA A O 1
ATOM 1834 N N . ARG A 1 240 ? -4.157 -2.169 24.811 1.00 95.06 240 ARG A N 1
ATOM 1835 C CA . ARG A 1 240 ? -5.251 -2.259 23.842 1.00 95.06 240 ARG A CA 1
ATOM 1836 C C . ARG A 1 240 ? -4.903 -1.501 22.566 1.00 95.06 240 ARG A C 1
ATOM 1838 O O . ARG A 1 240 ? -4.442 -0.367 22.629 1.00 95.06 240 ARG A O 1
ATOM 1845 N N . PHE A 1 241 ? -5.238 -2.068 21.422 1.00 95.56 241 PHE A N 1
ATOM 1846 C CA . PHE A 1 241 ? -4.914 -1.513 20.107 1.00 95.56 241 PHE A CA 1
ATOM 1847 C C . PHE A 1 241 ? -6.145 -1.537 19.202 1.00 95.56 241 PHE A C 1
ATOM 1849 O O . PHE A 1 241 ? -7.102 -2.269 19.461 1.00 95.56 241 PHE A O 1
ATOM 1856 N N . SER A 1 242 ? -6.187 -0.666 18.191 1.00 94.69 242 SER A N 1
ATOM 1857 C CA . SER A 1 242 ? -7.371 -0.542 17.334 1.00 94.69 242 SER A CA 1
ATOM 1858 C C . SER A 1 242 ? -7.406 -1.641 16.272 1.00 94.69 242 SER A C 1
ATOM 1860 O O . SER A 1 242 ? -6.362 -2.175 15.895 1.00 94.69 242 SER A O 1
ATOM 1862 N N . VAL A 1 243 ? -8.598 -1.951 15.744 1.00 93.88 243 VAL A N 1
ATOM 1863 C CA . VAL A 1 243 ? -8.724 -2.898 14.616 1.00 93.88 243 VAL A CA 1
ATOM 1864 C C . VAL A 1 243 ? -7.884 -2.431 13.429 1.00 93.88 243 VAL A C 1
ATOM 1866 O O . VAL A 1 243 ? -7.198 -3.227 12.797 1.00 93.88 243 VAL A O 1
ATOM 1869 N N . ARG A 1 244 ? -7.899 -1.122 13.159 1.00 91.56 244 ARG A N 1
ATOM 1870 C CA . ARG A 1 244 ? -7.134 -0.501 12.077 1.00 91.56 244 ARG A CA 1
ATOM 1871 C C . ARG A 1 244 ? -5.635 -0.763 12.221 1.00 91.56 244 ARG A C 1
ATOM 1873 O O . ARG A 1 244 ? -5.004 -1.187 11.259 1.00 91.56 244 ARG A O 1
ATOM 1880 N N . ASP A 1 245 ? -5.081 -0.528 13.409 1.00 93.00 245 ASP A N 1
ATOM 1881 C CA . ASP A 1 245 ? -3.642 -0.691 13.642 1.00 93.00 245 ASP A CA 1
ATOM 1882 C C . ASP A 1 245 ? -3.251 -2.176 13.570 1.00 93.00 245 ASP A C 1
ATOM 1884 O O . ASP A 1 245 ? -2.262 -2.512 12.926 1.00 93.00 245 ASP A O 1
ATOM 1888 N N . LEU A 1 246 ? -4.081 -3.084 14.105 1.00 95.62 246 LEU A N 1
ATOM 1889 C CA . LEU A 1 246 ? -3.866 -4.530 13.969 1.00 95.62 246 LEU A CA 1
ATOM 1890 C C . LEU A 1 246 ? -3.805 -4.969 12.504 1.00 95.62 246 LEU A C 1
ATOM 1892 O O . LEU A 1 246 ? -2.894 -5.695 12.109 1.00 95.62 246 LEU A O 1
ATOM 1896 N N . VAL A 1 247 ? -4.773 -4.545 11.692 1.00 94.81 247 VAL A N 1
ATOM 1897 C CA . VAL A 1 247 ? -4.813 -4.922 10.275 1.00 94.81 247 VAL A CA 1
ATOM 1898 C C . VAL A 1 247 ? -3.634 -4.294 9.519 1.00 94.81 247 VAL A C 1
ATOM 1900 O O . VAL A 1 247 ? -3.036 -4.955 8.671 1.00 94.81 247 VAL A O 1
ATOM 1903 N N . HIS A 1 248 ? -3.264 -3.047 9.830 1.00 93.69 248 HIS A N 1
ATOM 1904 C CA . HIS A 1 248 ? -2.091 -2.388 9.251 1.00 93.69 248 HIS A CA 1
ATOM 1905 C C . HIS A 1 248 ? -0.802 -3.176 9.516 1.00 93.69 248 HIS A C 1
ATOM 1907 O O . HIS A 1 248 ? -0.102 -3.539 8.569 1.00 93.69 248 HIS A O 1
ATOM 1913 N N . GLU A 1 249 ? -0.535 -3.508 10.777 1.00 95.00 249 GLU A N 1
ATOM 1914 C CA . GLU A 1 249 ? 0.650 -4.275 11.161 1.00 95.00 249 GLU A CA 1
ATOM 1915 C C . GLU A 1 249 ? 0.627 -5.692 10.574 1.00 95.00 249 GLU A C 1
ATOM 1917 O O . GLU A 1 249 ? 1.645 -6.188 10.093 1.00 95.00 249 GLU A O 1
ATOM 1922 N N . ALA A 1 250 ? -0.544 -6.334 10.502 1.00 96.75 250 ALA A N 1
ATOM 1923 C CA . ALA A 1 250 ? -0.672 -7.660 9.900 1.00 96.75 250 ALA A CA 1
ATOM 1924 C C . ALA A 1 250 ? -0.359 -7.652 8.392 1.00 96.75 250 ALA A C 1
ATOM 1926 O O . ALA A 1 250 ? 0.263 -8.589 7.888 1.00 96.75 250 ALA A O 1
ATOM 1927 N N . ARG A 1 251 ? -0.718 -6.587 7.658 1.00 95.56 251 ARG A N 1
ATOM 1928 C CA . ARG A 1 251 ? -0.325 -6.410 6.244 1.00 95.56 251 ARG A CA 1
ATOM 1929 C C . ARG A 1 251 ? 1.188 -6.289 6.097 1.00 95.56 251 ARG A C 1
ATOM 1931 O O . ARG A 1 251 ? 1.765 -6.910 5.205 1.00 95.56 251 ARG A O 1
ATOM 1938 N N . ILE A 1 252 ? 1.828 -5.521 6.978 1.00 94.81 252 ILE A N 1
ATOM 1939 C CA . ILE A 1 252 ? 3.287 -5.372 6.988 1.00 94.81 252 ILE A CA 1
ATOM 1940 C C . ILE A 1 252 ? 3.959 -6.714 7.297 1.00 94.81 252 ILE A C 1
ATOM 1942 O O . ILE A 1 252 ? 4.864 -7.130 6.572 1.00 94.81 252 ILE A O 1
ATOM 1946 N N . ALA A 1 253 ? 3.486 -7.423 8.322 1.00 95.81 253 ALA A N 1
ATOM 1947 C CA . ALA A 1 253 ? 4.017 -8.719 8.731 1.00 95.81 253 ALA A CA 1
ATOM 1948 C C . ALA A 1 253 ? 3.782 -9.827 7.685 1.00 95.81 253 ALA A C 1
ATOM 1950 O O . ALA A 1 253 ? 4.587 -10.755 7.596 1.00 95.81 253 ALA A O 1
ATOM 1951 N N . SER A 1 254 ? 2.714 -9.722 6.884 1.00 96.50 254 SER A N 1
ATOM 1952 C CA . SER A 1 254 ? 2.376 -10.657 5.799 1.00 96.50 254 SER A CA 1
ATOM 1953 C C . SER A 1 254 ? 3.370 -10.603 4.641 1.00 96.50 254 SER A C 1
ATOM 1955 O O . SER A 1 254 ? 3.662 -11.631 4.027 1.00 96.50 254 SER A O 1
ATOM 1957 N N . GLN A 1 255 ? 3.896 -9.417 4.313 1.00 95.50 255 GLN A N 1
ATOM 1958 C CA . GLN A 1 255 ? 4.839 -9.222 3.201 1.00 95.50 255 GLN A CA 1
ATOM 1959 C C . GLN A 1 255 ? 4.325 -9.814 1.868 1.00 95.50 255 GLN A C 1
ATOM 1961 O O . GLN A 1 255 ? 5.086 -10.403 1.085 1.00 95.50 255 GLN A O 1
ATOM 1966 N N . GLY A 1 256 ? 3.011 -9.733 1.630 1.00 95.50 256 GLY A N 1
ATOM 1967 C CA . GLY A 1 256 ? 2.321 -10.302 0.470 1.00 95.50 256 GLY A CA 1
ATOM 1968 C C . GLY A 1 256 ? 2.077 -11.816 0.511 1.00 95.50 256 GLY A C 1
ATOM 1969 O O . GLY A 1 256 ? 1.543 -12.365 -0.449 1.00 95.50 256 GLY A O 1
ATOM 1970 N N . GLN A 1 257 ? 2.453 -12.541 1.566 1.00 96.31 257 GLN A N 1
ATOM 1971 C CA . GLN A 1 257 ? 2.208 -13.993 1.644 1.00 96.31 257 GLN A CA 1
ATOM 1972 C C . GLN A 1 257 ? 0.724 -14.335 1.842 1.00 96.31 257 GLN A C 1
ATOM 1974 O O . GLN A 1 257 ? 0.276 -15.408 1.436 1.00 96.31 257 GLN A O 1
ATOM 1979 N N . ALA A 1 258 ? -0.040 -13.409 2.418 1.00 96.31 258 ALA A N 1
ATOM 1980 C CA . ALA A 1 258 ? -1.482 -13.485 2.596 1.00 96.31 258 ALA A CA 1
ATOM 1981 C C . ALA A 1 258 ? -2.170 -12.190 2.131 1.00 96.31 258 ALA A C 1
ATOM 1983 O O . ALA A 1 258 ? -1.672 -11.084 2.377 1.00 96.31 258 ALA A O 1
ATOM 1984 N N . GLY A 1 259 ? -3.325 -12.340 1.478 1.00 93.19 259 GLY A N 1
ATOM 1985 C CA . GLY A 1 259 ? -4.183 -11.231 1.074 1.00 93.19 259 GLY A CA 1
ATOM 1986 C C . GLY A 1 259 ? -5.157 -10.812 2.180 1.00 93.19 259 GLY A C 1
ATOM 1987 O O . GLY A 1 259 ? -5.234 -11.424 3.245 1.00 93.19 259 GLY A O 1
ATOM 1988 N N . GLU A 1 260 ? -5.946 -9.769 1.912 1.00 91.56 260 GLU A N 1
ATOM 1989 C CA . GLU A 1 260 ? -6.909 -9.199 2.872 1.00 91.56 260 GLU A CA 1
ATOM 1990 C C . GLU A 1 260 ? -7.926 -10.227 3.388 1.00 91.56 260 GLU A C 1
ATOM 1992 O O . GLU A 1 260 ? -8.277 -10.228 4.568 1.00 91.56 260 GLU A O 1
ATOM 1997 N N . LYS A 1 261 ? -8.377 -11.141 2.521 1.00 94.62 261 LYS A N 1
ATOM 1998 C CA . LYS A 1 261 ? -9.337 -12.186 2.893 1.00 94.62 261 LYS A CA 1
ATOM 1999 C C . LYS A 1 261 ? -8.745 -13.144 3.923 1.00 94.62 261 LYS A C 1
ATOM 2001 O O . LYS A 1 261 ? -9.408 -13.471 4.908 1.00 94.62 261 LYS A O 1
ATOM 2006 N N . GLU A 1 262 ? -7.519 -13.611 3.698 1.00 97.38 262 GLU A N 1
ATOM 2007 C CA . GLU A 1 262 ? -6.849 -14.517 4.626 1.00 97.38 262 GLU A CA 1
ATOM 2008 C C . GLU A 1 262 ? -6.517 -13.818 5.950 1.00 97.38 262 GLU A C 1
ATOM 2010 O O . GLU A 1 262 ? -6.731 -14.420 7.002 1.00 97.38 262 GLU A O 1
ATOM 2015 N N . LEU A 1 263 ? -6.079 -12.553 5.909 1.00 97.25 263 LEU A N 1
ATOM 2016 C CA . LEU A 1 263 ? -5.813 -11.744 7.105 1.00 97.25 263 LEU A CA 1
ATOM 2017 C C . LEU A 1 263 ? -7.079 -11.527 7.945 1.00 97.25 263 LEU A C 1
ATOM 2019 O O . LEU A 1 263 ? -7.069 -11.783 9.148 1.00 97.25 263 LEU A O 1
ATOM 2023 N N . GLY A 1 264 ? -8.194 -11.139 7.321 1.00 96.62 264 GLY A N 1
ATOM 2024 C CA . GLY A 1 264 ? -9.475 -10.994 8.018 1.00 96.62 264 GLY A CA 1
ATOM 2025 C C . GLY A 1 264 ? -9.953 -12.309 8.643 1.00 96.62 264 GLY A C 1
ATOM 2026 O O . GLY A 1 264 ? -10.409 -12.333 9.786 1.00 96.62 264 GLY A O 1
ATOM 2027 N N . ALA A 1 265 ? -9.783 -13.429 7.933 1.00 98.00 265 ALA A N 1
ATOM 2028 C CA . ALA A 1 265 ? -10.113 -14.749 8.462 1.00 98.00 265 ALA A CA 1
ATOM 2029 C C . ALA A 1 265 ? -9.201 -15.166 9.633 1.00 98.00 265 ALA A C 1
ATOM 2031 O O . ALA A 1 265 ? -9.680 -15.802 10.570 1.00 98.00 265 ALA A O 1
ATOM 2032 N N . ALA A 1 266 ? -7.913 -14.813 9.597 1.00 98.38 266 ALA A N 1
ATOM 2033 C CA . ALA A 1 266 ? -6.964 -15.067 10.682 1.00 98.38 266 ALA A CA 1
ATOM 2034 C C . ALA A 1 266 ? -7.310 -14.268 11.948 1.00 98.38 266 ALA A C 1
ATOM 2036 O O . ALA A 1 266 ? -7.360 -14.838 13.036 1.00 98.38 266 ALA A O 1
ATOM 2037 N N . ILE A 1 267 ? -7.667 -12.986 11.808 1.00 97.94 267 ILE A N 1
ATOM 2038 C CA . ILE A 1 267 ? -8.160 -12.167 12.930 1.00 97.94 267 ILE A CA 1
ATOM 2039 C C . ILE A 1 267 ? -9.417 -12.800 13.540 1.00 97.94 267 ILE A C 1
ATOM 2041 O O . ILE A 1 267 ? -9.490 -12.979 14.755 1.00 97.94 267 ILE A O 1
ATOM 2045 N N . ALA A 1 268 ? -10.379 -13.211 12.708 1.00 97.69 268 ALA A N 1
ATOM 2046 C CA . ALA A 1 268 ? -11.597 -13.862 13.186 1.00 97.69 268 ALA A CA 1
ATOM 2047 C C . ALA A 1 268 ? -11.305 -15.175 13.937 1.00 97.69 268 ALA A C 1
ATOM 2049 O O . ALA A 1 268 ? -11.900 -15.424 14.988 1.00 97.69 268 ALA A O 1
ATOM 2050 N N . ARG A 1 269 ? -10.364 -15.998 13.448 1.00 97.69 269 ARG A N 1
ATOM 2051 C CA . ARG A 1 269 ? -9.911 -17.213 14.149 1.00 97.69 269 ARG A CA 1
ATOM 2052 C C . ARG A 1 269 ? -9.270 -16.888 15.498 1.00 97.69 269 ARG A C 1
ATOM 2054 O O . ARG A 1 269 ? -9.639 -17.510 16.490 1.00 97.69 269 ARG A O 1
ATOM 2061 N N . ALA A 1 270 ? -8.385 -15.891 15.563 1.00 97.56 270 ALA A N 1
ATOM 2062 C CA . ALA A 1 270 ? -7.755 -15.458 16.814 1.00 97.56 270 ALA A CA 1
ATOM 2063 C C . ALA A 1 270 ? -8.789 -14.957 17.843 1.00 97.56 270 ALA A C 1
ATOM 2065 O O . ALA A 1 270 ? -8.662 -15.211 19.046 1.00 97.56 270 ALA A O 1
ATOM 2066 N N . GLN A 1 271 ? -9.856 -14.295 17.382 1.00 97.19 271 GLN A N 1
ATOM 2067 C CA . GLN A 1 271 ? -10.981 -13.904 18.237 1.00 97.19 271 GLN A CA 1
ATOM 2068 C C . GLN A 1 271 ? -11.775 -15.112 18.743 1.00 97.19 271 GLN A C 1
ATOM 2070 O O . GLN A 1 271 ? -12.068 -15.194 19.934 1.00 97.19 271 GLN A O 1
ATOM 2075 N N . GLN A 1 272 ? -12.099 -16.065 17.865 1.00 97.19 272 GLN A N 1
ATOM 2076 C CA . GLN A 1 272 ? -12.820 -17.292 18.232 1.00 97.19 272 GLN A CA 1
ATOM 2077 C C . GLN A 1 272 ? -12.024 -18.157 19.215 1.00 97.19 272 GLN A C 1
ATOM 2079 O O . GLN A 1 272 ? -12.596 -18.713 20.149 1.00 97.19 272 GLN A O 1
ATOM 2084 N N . ALA A 1 273 ? -10.703 -18.219 19.049 1.00 96.69 273 ALA A N 1
ATOM 2085 C CA . ALA A 1 273 ? -9.803 -18.875 19.986 1.00 96.69 273 ALA A CA 1
ATOM 2086 C C . ALA A 1 273 ? -9.683 -18.117 21.323 1.00 96.69 273 ALA A C 1
ATOM 2088 O O . ALA A 1 273 ? -9.148 -18.655 22.288 1.00 96.69 273 ALA A O 1
ATOM 2089 N N . GLY A 1 274 ? -10.158 -16.871 21.422 1.00 95.75 274 GLY A N 1
ATOM 2090 C CA . GLY A 1 274 ? -10.036 -16.036 22.620 1.00 95.75 274 GLY A CA 1
ATOM 2091 C C . GLY A 1 274 ? -8.610 -15.549 22.888 1.00 95.75 274 GLY A C 1
ATOM 2092 O O . GLY A 1 274 ? -8.289 -15.187 24.022 1.00 95.75 274 GLY A O 1
ATOM 2093 N N . GLU A 1 275 ? -7.737 -15.593 21.882 1.00 95.38 275 GLU A N 1
ATOM 2094 C CA . GLU A 1 275 ? -6.403 -14.979 21.915 1.00 95.38 275 GLU A CA 1
ATOM 2095 C C . GLU A 1 275 ? -6.518 -13.461 21.780 1.00 95.38 275 GLU A C 1
ATOM 2097 O O . GLU A 1 275 ? -5.832 -12.718 22.484 1.00 95.38 275 GLU A O 1
ATOM 2102 N N . LEU A 1 276 ? -7.463 -13.023 20.945 1.00 96.88 276 LEU A N 1
ATOM 2103 C CA . LEU A 1 276 ? -7.801 -11.631 20.707 1.00 96.88 276 LEU A CA 1
ATOM 2104 C C . LEU A 1 276 ? -9.194 -11.318 21.274 1.00 96.88 276 LEU A C 1
ATOM 2106 O O . LEU A 1 276 ? -10.199 -11.872 20.834 1.00 96.88 276 LEU A O 1
ATOM 2110 N N . GLN A 1 277 ? -9.286 -10.418 22.250 1.00 96.69 277 GLN A N 1
ATOM 2111 C CA . GLN A 1 277 ? -10.547 -10.076 22.915 1.00 96.69 277 GLN A CA 1
ATOM 2112 C C . GLN A 1 277 ? -10.977 -8.651 22.589 1.00 96.69 277 GLN A C 1
ATOM 2114 O O . GLN A 1 277 ? -10.184 -7.720 22.696 1.00 96.69 277 GLN A O 1
ATOM 2119 N N . ALA A 1 278 ? -12.251 -8.467 22.237 1.00 95.69 278 ALA A N 1
ATOM 2120 C CA . ALA A 1 278 ? -12.791 -7.158 21.884 1.00 95.69 278 ALA A CA 1
ATOM 2121 C C . ALA A 1 278 ? -12.687 -6.161 23.053 1.00 95.69 278 ALA A C 1
ATOM 2123 O O . ALA A 1 278 ? -13.113 -6.435 24.186 1.00 95.69 278 ALA A O 1
ATOM 2124 N N . ARG A 1 279 ? -12.136 -4.980 22.767 1.00 94.19 279 ARG A N 1
ATOM 2125 C CA . ARG A 1 279 ? -12.020 -3.851 23.694 1.00 94.19 279 ARG A CA 1
ATOM 2126 C C . ARG A 1 279 ? -12.143 -2.545 22.933 1.00 94.19 279 ARG A C 1
ATOM 2128 O O . ARG A 1 279 ? -11.617 -2.393 21.841 1.00 94.19 279 ARG A O 1
ATOM 2135 N N . ARG A 1 280 ? -12.786 -1.552 23.541 1.00 94.88 280 ARG A N 1
ATOM 2136 C CA . ARG A 1 280 ? -12.739 -0.196 22.994 1.00 94.88 280 ARG A CA 1
ATOM 2137 C C . ARG A 1 280 ? -11.383 0.423 23.314 1.00 94.88 280 ARG A C 1
ATOM 2139 O O . ARG A 1 280 ? -10.893 0.301 24.443 1.00 94.88 280 ARG A O 1
ATOM 2146 N N . THR A 1 281 ? -10.809 1.119 22.345 1.00 94.44 281 THR A N 1
ATOM 2147 C CA . THR A 1 281 ? -9.576 1.891 22.510 1.00 94.44 281 THR A CA 1
ATOM 2148 C C . THR A 1 281 ? -9.763 3.319 22.020 1.00 94.44 281 THR A C 1
ATOM 2150 O O . THR A 1 281 ? -10.747 3.633 21.355 1.00 94.44 281 THR A O 1
ATOM 2153 N N . TRP A 1 282 ? -8.837 4.201 22.374 1.00 91.31 282 TRP A N 1
ATOM 2154 C CA . TRP A 1 282 ? -8.822 5.554 21.836 1.00 91.31 282 TRP A CA 1
ATOM 2155 C C . TRP A 1 282 ? -8.168 5.548 20.462 1.00 91.31 282 TRP A C 1
ATOM 2157 O O . TRP A 1 282 ? -7.073 5.019 20.309 1.00 91.31 282 TRP A O 1
ATOM 2167 N N . GLY A 1 283 ? -8.799 6.192 19.488 1.00 88.62 283 GLY A N 1
ATOM 2168 C CA . GLY A 1 283 ? -8.232 6.362 18.157 1.00 88.62 283 GLY A CA 1
ATOM 2169 C C . GLY A 1 283 ? -8.537 7.734 17.577 1.00 88.62 283 GLY A C 1
ATOM 2170 O O . GLY A 1 283 ? -9.321 8.512 18.127 1.00 88.62 283 GLY A O 1
ATOM 2171 N N . ARG A 1 284 ? -7.904 8.029 16.440 1.00 88.06 284 ARG A N 1
ATOM 2172 C CA . ARG A 1 284 ? -8.200 9.234 15.665 1.00 88.06 284 ARG A CA 1
ATOM 2173 C C . ARG A 1 284 ? -9.621 9.145 15.097 1.00 88.06 284 ARG A C 1
ATOM 2175 O O . ARG A 1 284 ? -10.062 8.094 14.631 1.00 88.06 284 ARG A O 1
ATOM 2182 N N . ALA A 1 285 ? -10.324 10.261 15.124 1.00 88.12 285 ALA A N 1
ATOM 2183 C CA . ALA A 1 285 ? -11.577 10.492 14.437 1.00 88.12 285 ALA A CA 1
ATOM 2184 C C . ALA A 1 285 ? -11.438 11.608 13.408 1.00 88.12 285 ALA A C 1
ATOM 2186 O O . ALA A 1 285 ? -10.410 12.293 13.343 1.00 88.12 285 ALA A O 1
ATOM 2187 N N . ALA A 1 286 ? -12.472 11.751 12.584 1.00 87.81 286 ALA A N 1
ATOM 2188 C CA . ALA A 1 286 ? -12.524 12.792 11.579 1.00 87.81 286 ALA A CA 1
ATOM 2189 C C . ALA A 1 286 ? -12.320 14.176 12.218 1.00 87.81 286 ALA A C 1
ATOM 2191 O O . ALA A 1 286 ? -12.748 14.430 13.346 1.00 87.81 286 ALA A O 1
ATOM 2192 N N . GLY A 1 287 ? -11.578 15.046 11.537 1.00 87.00 287 GLY A N 1
ATOM 2193 C CA . GLY A 1 287 ? -11.159 16.332 12.091 1.00 87.00 287 GLY A CA 1
ATOM 2194 C C . GLY A 1 287 ? -9.973 16.255 13.051 1.00 87.00 287 GLY A C 1
ATOM 2195 O O . GLY A 1 287 ? -9.611 17.267 13.646 1.00 87.00 287 GLY A O 1
ATOM 2196 N N . GLY A 1 288 ? -9.346 15.083 13.202 1.00 86.19 288 GLY A N 1
ATOM 2197 C CA . GLY A 1 288 ? -8.214 14.877 14.110 1.00 86.19 288 GLY A CA 1
ATOM 2198 C C . GLY A 1 288 ? -8.609 14.759 15.584 1.00 86.19 288 GLY A C 1
ATOM 2199 O O . GLY A 1 288 ? -7.739 14.789 16.452 1.00 86.19 288 GLY A O 1
ATOM 2200 N N . GLN A 1 289 ? -9.903 14.619 15.873 1.00 86.00 289 GLN A N 1
ATOM 2201 C CA . GLN A 1 289 ? -10.406 14.416 17.229 1.00 86.00 289 GLN A CA 1
ATOM 2202 C C . GLN A 1 289 ? -10.015 13.028 17.760 1.00 86.00 289 GLN A C 1
ATOM 2204 O O . GLN A 1 289 ? -9.642 12.137 16.995 1.00 86.00 289 GLN A O 1
ATOM 2209 N N . ARG A 1 290 ? -10.098 12.829 19.080 1.00 89.62 290 ARG A N 1
ATOM 2210 C CA . ARG A 1 290 ? -9.977 11.501 19.695 1.00 89.62 290 ARG A CA 1
ATOM 2211 C C . ARG A 1 290 ? -11.359 10.985 20.041 1.00 89.62 290 ARG A C 1
ATOM 2213 O O . ARG A 1 290 ? -12.107 11.671 20.727 1.00 89.62 290 ARG A O 1
ATOM 2220 N N . ASP A 1 291 ? -11.645 9.767 19.609 1.00 91.62 291 ASP A N 1
ATOM 2221 C CA . ASP A 1 291 ? -12.887 9.082 19.939 1.00 91.62 291 ASP A CA 1
ATOM 2222 C C . ASP A 1 291 ? -12.622 7.599 20.203 1.00 91.62 291 ASP A C 1
ATOM 2224 O O . ASP A 1 291 ? -11.550 7.056 19.904 1.00 91.62 291 ASP A O 1
ATOM 2228 N N . TRP A 1 292 ? -13.601 6.947 20.804 1.00 93.25 292 TRP A N 1
ATOM 2229 C CA . TRP A 1 292 ? -13.604 5.522 21.025 1.00 93.25 292 TRP A CA 1
ATOM 2230 C C . TRP A 1 292 ? -13.734 4.764 19.709 1.00 93.25 292 TRP A C 1
ATOM 2232 O O . TRP A 1 292 ? -14.683 4.942 18.949 1.00 93.25 292 TRP A O 1
ATOM 2242 N N . ARG A 1 293 ? -12.805 3.845 19.487 1.00 92.69 293 ARG A N 1
ATOM 2243 C CA . ARG A 1 293 ? -12.779 2.934 18.350 1.00 92.69 293 ARG A CA 1
ATOM 2244 C C . ARG A 1 293 ? -12.901 1.499 18.816 1.00 92.69 293 ARG A C 1
ATOM 2246 O O . ARG A 1 293 ? -12.555 1.159 19.952 1.00 92.69 293 ARG A O 1
ATOM 2253 N N . GLU A 1 294 ? -13.401 0.670 17.914 1.00 94.31 294 GLU A N 1
ATOM 2254 C CA . GLU A 1 294 ? -13.267 -0.768 18.052 1.00 94.31 294 GLU A CA 1
ATOM 2255 C C . GLU A 1 294 ? -11.789 -1.147 18.066 1.00 94.31 294 GLU A C 1
ATOM 2257 O O . GLU A 1 294 ? -10.935 -0.520 17.427 1.00 94.31 294 GLU A O 1
ATOM 2262 N N . GLY A 1 295 ? -11.491 -2.180 18.828 1.00 95.81 295 GLY A N 1
ATOM 2263 C CA . GLY A 1 295 ? -10.144 -2.647 19.025 1.00 95.81 295 GLY A CA 1
ATOM 2264 C C . GLY A 1 295 ? -10.136 -3.930 19.818 1.00 95.81 295 GLY A C 1
ATOM 2265 O O . GLY A 1 295 ? -11.168 -4.576 20.056 1.00 95.81 295 GLY A O 1
ATOM 2266 N N . HIS A 1 296 ? -8.942 -4.279 20.252 1.00 96.75 296 HIS A N 1
ATOM 2267 C CA . HIS A 1 296 ? -8.686 -5.546 20.886 1.00 96.75 296 HIS A CA 1
ATOM 2268 C C . HIS A 1 296 ? -7.638 -5.422 21.983 1.00 96.75 296 HIS A C 1
ATOM 2270 O O . HIS A 1 296 ? -6.922 -4.430 22.100 1.00 96.75 296 HIS A O 1
ATOM 2276 N N . THR A 1 297 ? -7.585 -6.455 22.807 1.00 96.75 297 THR A N 1
ATOM 2277 C CA . THR A 1 297 ? -6.502 -6.751 23.743 1.00 96.75 297 THR A CA 1
ATOM 2278 C C . THR A 1 297 ? -6.178 -8.240 23.643 1.00 96.75 297 THR A C 1
ATOM 2280 O O . THR A 1 297 ? -6.959 -9.014 23.076 1.00 96.75 297 THR A O 1
ATOM 2283 N N . THR A 1 298 ? -5.051 -8.659 24.203 1.00 97.12 298 THR A N 1
ATOM 2284 C CA . THR A 1 298 ? -4.646 -10.065 24.215 1.00 97.12 298 THR A CA 1
ATOM 2285 C C . THR A 1 298 ? -5.236 -10.806 25.412 1.00 97.12 298 THR A C 1
ATOM 2287 O O . THR A 1 298 ? -5.612 -10.213 26.428 1.00 97.12 298 THR A O 1
ATOM 2290 N N . ARG A 1 299 ? -5.302 -12.139 25.326 1.00 96.00 299 ARG A N 1
ATOM 2291 C CA . ARG A 1 299 ? -5.649 -12.989 26.477 1.00 96.00 299 ARG A CA 1
ATOM 2292 C C . ARG A 1 299 ? -4.746 -12.730 27.681 1.00 96.00 299 ARG A C 1
ATOM 2294 O O . ARG A 1 299 ? -5.245 -12.641 28.802 1.00 96.00 299 ARG A O 1
ATOM 2301 N N . GLU A 1 300 ? -3.449 -12.595 27.435 1.00 93.81 300 GLU A N 1
ATOM 2302 C CA . GLU A 1 300 ? -2.463 -12.255 28.457 1.00 93.81 300 GLU A CA 1
ATOM 2303 C C . GLU A 1 300 ? -2.719 -10.864 29.040 1.00 93.81 300 GLU A C 1
ATOM 2305 O O . GLU A 1 300 ? -2.763 -10.723 30.257 1.00 93.81 300 GLU A O 1
ATOM 2310 N N . GLY A 1 301 ? -3.014 -9.864 28.204 1.00 93.62 301 GLY A N 1
ATOM 2311 C CA . GLY A 1 301 ? -3.371 -8.516 28.650 1.00 93.62 301 GLY A CA 1
ATOM 2312 C C . GLY A 1 301 ? -4.553 -8.516 29.623 1.00 93.62 301 GLY A C 1
ATOM 2313 O O . GLY A 1 301 ? -4.491 -7.880 30.674 1.00 93.62 301 GLY A O 1
ATOM 2314 N N . VAL A 1 302 ? -5.592 -9.311 29.344 1.00 94.25 302 VAL A N 1
ATOM 2315 C CA . VAL A 1 302 ? -6.734 -9.489 30.262 1.00 94.25 302 VAL A CA 1
ATOM 2316 C C . VAL A 1 302 ? -6.332 -10.204 31.554 1.00 94.25 302 VAL A C 1
ATOM 2318 O O . VAL A 1 302 ? -6.839 -9.864 32.624 1.00 94.25 302 VAL A O 1
ATOM 2321 N N . ALA A 1 303 ? -5.449 -11.202 31.487 1.00 94.25 303 ALA A N 1
ATOM 2322 C CA . ALA A 1 303 ? -4.957 -11.893 32.678 1.00 94.25 303 ALA A CA 1
ATOM 2323 C C . ALA A 1 303 ? -4.137 -10.949 33.573 1.00 94.25 303 ALA A C 1
ATOM 2325 O O . ALA A 1 303 ? -4.362 -10.902 34.785 1.00 94.25 303 ALA A O 1
ATOM 2326 N N . THR A 1 304 ? -3.264 -10.142 32.970 1.00 92.88 304 THR A N 1
ATOM 2327 C CA . THR A 1 304 ? -2.479 -9.102 33.640 1.00 92.88 304 THR A CA 1
ATOM 2328 C C . THR A 1 304 ? -3.387 -8.052 34.273 1.00 92.88 304 THR A C 1
ATOM 2330 O O . THR A 1 304 ? -3.255 -7.777 35.463 1.00 92.88 304 THR A O 1
ATOM 2333 N N . GLU A 1 305 ? -4.374 -7.532 33.538 1.00 92.56 305 GLU A N 1
ATOM 2334 C CA . GLU A 1 305 ? -5.372 -6.589 34.063 1.00 92.56 305 GLU A CA 1
ATOM 2335 C C . GLU A 1 305 ? -6.101 -7.164 35.291 1.00 92.56 305 GLU A C 1
ATOM 2337 O O . GLU A 1 305 ? -6.17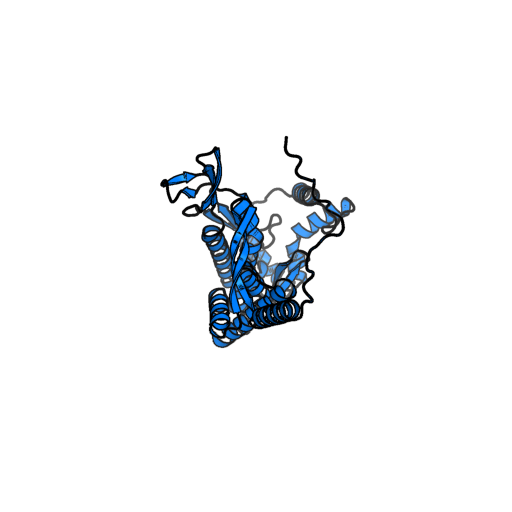1 -6.519 36.340 1.00 92.56 305 GLU A O 1
ATOM 2342 N N . ARG A 1 306 ? -6.593 -8.408 35.205 1.00 94.50 306 ARG A N 1
ATOM 2343 C CA . ARG A 1 306 ? -7.272 -9.086 36.324 1.00 94.50 306 ARG A CA 1
ATOM 2344 C C . ARG A 1 306 ? -6.357 -9.287 37.529 1.00 94.50 306 ARG A C 1
ATOM 2346 O O . ARG A 1 306 ? -6.803 -9.091 38.658 1.00 94.50 306 ARG A O 1
ATOM 2353 N N . SER A 1 307 ? -5.098 -9.658 37.300 1.00 94.88 307 SER A N 1
ATOM 2354 C CA . SER A 1 307 ? -4.095 -9.809 38.357 1.00 94.88 307 SER A CA 1
ATOM 2355 C C . SER A 1 307 ? -3.842 -8.481 39.075 1.00 94.88 307 SER A C 1
ATOM 2357 O O . SER A 1 307 ? -3.883 -8.425 40.304 1.00 94.88 307 SER A O 1
ATOM 2359 N N . LEU A 1 308 ? -3.665 -7.384 38.331 1.00 92.69 308 LEU A N 1
ATOM 2360 C CA . LEU A 1 308 ? -3.457 -6.048 38.897 1.00 92.69 308 LEU A CA 1
ATOM 2361 C C . LEU A 1 308 ? -4.658 -5.581 39.730 1.00 92.69 308 LEU A C 1
ATOM 2363 O O . LEU A 1 308 ? -4.482 -5.105 40.851 1.00 92.69 308 LEU A O 1
ATOM 2367 N N . LEU A 1 309 ? -5.880 -5.771 39.225 1.00 93.25 309 LEU A N 1
ATOM 2368 C CA . LEU A 1 309 ? -7.104 -5.446 39.965 1.00 93.25 309 LEU A CA 1
ATOM 2369 C C . LEU A 1 309 ? -7.255 -6.299 41.231 1.00 93.25 309 LEU A C 1
ATOM 2371 O O . LEU A 1 309 ? -7.678 -5.791 42.271 1.00 93.25 309 LEU A O 1
ATOM 2375 N N . GLY A 1 310 ? -6.874 -7.578 41.167 1.00 93.56 310 GLY A N 1
ATOM 2376 C CA . GLY A 1 310 ? -6.850 -8.477 42.319 1.00 93.56 310 GLY A CA 1
ATOM 2377 C C . GLY A 1 310 ? -5.906 -7.991 43.421 1.00 93.56 310 GLY A C 1
ATOM 2378 O O . GLY A 1 310 ? -6.318 -7.904 44.581 1.00 93.56 310 GLY A O 1
ATOM 2379 N N . HIS A 1 311 ? -4.678 -7.609 43.057 1.00 91.50 311 HIS A N 1
ATOM 2380 C CA . HIS A 1 311 ? -3.703 -7.033 43.989 1.00 91.50 311 HIS A CA 1
ATOM 2381 C C . HIS A 1 311 ? -4.185 -5.700 44.573 1.00 91.50 311 HIS A C 1
ATOM 2383 O O . HIS A 1 311 ? -4.124 -5.505 45.785 1.00 91.50 311 HIS A O 1
ATOM 2389 N N . ALA A 1 312 ? -4.732 -4.804 43.745 1.00 89.62 312 ALA A N 1
ATOM 2390 C CA . ALA A 1 312 ? -5.276 -3.530 44.213 1.00 89.62 312 ALA A CA 1
ATOM 2391 C C . ALA A 1 312 ? -6.415 -3.735 45.229 1.00 89.62 312 ALA A C 1
ATOM 2393 O O . ALA A 1 312 ? -6.436 -3.097 46.281 1.00 89.62 312 ALA A O 1
ATOM 2394 N N . ALA A 1 313 ? -7.328 -4.673 44.962 1.00 89.69 313 ALA A N 1
ATOM 2395 C CA . ALA A 1 313 ? -8.409 -5.007 45.884 1.00 89.69 313 ALA A CA 1
ATOM 2396 C C . ALA A 1 313 ? -7.897 -5.625 47.199 1.00 89.69 313 ALA A C 1
ATOM 2398 O O . ALA A 1 313 ? -8.482 -5.377 48.254 1.00 89.69 313 ALA A O 1
ATOM 2399 N N . ALA A 1 314 ? -6.818 -6.416 47.159 1.00 88.12 314 ALA A N 1
ATOM 2400 C CA . ALA A 1 314 ? -6.177 -6.951 48.360 1.00 88.12 314 ALA A CA 1
ATOM 2401 C C . ALA A 1 314 ? -5.559 -5.837 49.221 1.00 88.12 314 ALA A C 1
ATOM 2403 O O . ALA A 1 314 ? -5.855 -5.765 50.411 1.00 88.12 314 ALA A O 1
ATOM 2404 N N . LEU A 1 315 ? -4.825 -4.901 48.609 1.00 86.81 315 LEU A N 1
ATOM 2405 C CA . LEU A 1 315 ? -4.226 -3.754 49.305 1.00 86.81 315 LEU A CA 1
ATOM 2406 C C . LEU A 1 315 ? -5.267 -2.853 49.986 1.00 86.81 315 LEU A C 1
ATOM 2408 O O . LEU A 1 315 ? -5.027 -2.353 51.085 1.00 86.81 315 LEU A O 1
ATOM 2412 N N . VAL A 1 316 ? -6.432 -2.662 49.356 1.00 84.75 316 VAL A N 1
ATOM 2413 C CA . VAL A 1 316 ? -7.558 -1.927 49.957 1.00 84.75 316 VAL A CA 1
ATOM 2414 C C . VAL A 1 316 ? -8.114 -2.670 51.175 1.00 84.75 316 VAL A C 1
ATOM 2416 O O . VAL A 1 316 ? -8.367 -2.044 52.202 1.00 84.75 316 VAL A O 1
ATOM 2419 N N . ARG A 1 317 ? -8.277 -3.999 51.100 1.00 82.25 317 ARG A N 1
ATOM 2420 C CA . ARG A 1 317 ? -8.765 -4.810 52.234 1.00 82.25 317 ARG A CA 1
ATOM 2421 C C . ARG A 1 317 ? -7.794 -4.830 53.413 1.00 82.25 317 ARG A C 1
ATOM 242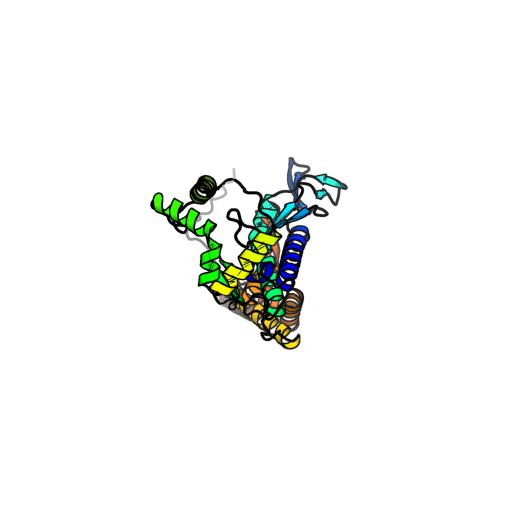3 O O . ARG A 1 317 ? -8.240 -4.841 54.553 1.00 82.25 317 ARG A O 1
ATOM 2430 N N . GLU A 1 318 ? -6.494 -4.819 53.144 1.00 83.19 318 GLU A N 1
ATOM 2431 C CA . GLU A 1 318 ? -5.434 -4.839 54.161 1.00 83.19 318 GLU A CA 1
ATOM 2432 C C . GLU A 1 318 ? -5.164 -3.458 54.791 1.00 83.19 318 GLU A C 1
ATOM 2434 O O . GLU A 1 318 ? -4.286 -3.326 55.639 1.00 83.19 318 GLU A O 1
ATOM 2439 N N . GLY A 1 319 ? -5.919 -2.418 54.411 1.00 64.25 319 GLY A N 1
ATOM 2440 C CA . GLY A 1 319 ? -5.788 -1.072 54.979 1.00 64.25 319 GLY A CA 1
ATOM 2441 C C . GLY A 1 319 ? -4.579 -0.278 54.469 1.00 64.25 319 GLY A C 1
ATOM 2442 O O . GLY A 1 319 ? -4.295 0.800 54.986 1.00 64.25 319 GLY A O 1
ATOM 2443 N N . ASN A 1 320 ? -3.893 -0.762 53.429 1.00 60.09 320 ASN A N 1
ATOM 2444 C CA . ASN A 1 320 ? -2.703 -0.132 52.845 1.00 60.09 320 ASN A CA 1
ATOM 2445 C C . ASN A 1 320 ? -3.017 0.866 51.713 1.00 60.09 320 ASN A C 1
ATOM 2447 O O . ASN A 1 320 ? -2.115 1.349 51.027 1.00 60.09 320 ASN A O 1
ATOM 2451 N N . SER A 1 321 ? -4.284 1.222 51.494 1.00 53.38 321 SER A N 1
ATOM 2452 C CA . SER A 1 321 ? -4.678 2.145 50.429 1.00 53.38 321 SER A CA 1
ATOM 2453 C C . SER A 1 321 ? -4.544 3.615 50.845 1.00 53.38 321 SER A C 1
ATOM 2455 O O . SER A 1 321 ? -5.530 4.276 51.165 1.00 53.38 321 SER A O 1
ATOM 2457 N N . ARG A 1 322 ? -3.329 4.166 50.775 1.00 55.72 322 ARG A N 1
ATOM 2458 C CA . ARG A 1 322 ? -3.136 5.606 50.527 1.00 55.72 322 ARG A CA 1
ATOM 2459 C C . ARG A 1 322 ? -2.709 5.803 49.080 1.00 55.72 322 ARG A C 1
ATOM 2461 O O . ARG A 1 322 ? -1.534 5.996 48.791 1.00 55.72 322 ARG A O 1
ATOM 2468 N N . ILE A 1 323 ? -3.669 5.755 48.163 1.00 57.94 323 ILE A N 1
ATOM 2469 C CA . ILE A 1 323 ? -3.467 6.289 46.814 1.00 57.94 323 ILE A CA 1
ATOM 2470 C C . ILE A 1 323 ? -4.163 7.651 46.782 1.00 57.94 323 ILE A C 1
ATOM 2472 O O . ILE A 1 323 ? -5.375 7.724 46.622 1.00 57.94 323 ILE A O 1
ATOM 2476 N N . GLY A 1 324 ? -3.380 8.718 46.976 1.00 50.84 324 GLY A N 1
ATOM 2477 C CA . GLY A 1 324 ? -3.783 10.087 46.640 1.00 50.84 324 GLY A CA 1
ATOM 2478 C C . GLY A 1 324 ? -4.264 10.991 47.781 1.00 50.84 324 GLY A C 1
ATOM 2479 O O . GLY A 1 324 ? -5.345 11.554 47.681 1.00 50.84 324 GLY A O 1
ATOM 2480 N N . GLU A 1 325 ? -3.440 11.246 48.798 1.00 37.91 325 GLU A N 1
ATOM 2481 C CA . GLU A 1 325 ? -3.438 12.576 49.428 1.00 37.91 325 GLU A CA 1
ATOM 2482 C C . GLU A 1 325 ? -2.089 13.230 49.127 1.00 37.91 325 GLU A C 1
ATOM 2484 O O . GLU A 1 325 ? -1.046 12.792 49.611 1.00 37.91 325 GLU A O 1
ATOM 2489 N N . ALA A 1 326 ? -2.099 14.253 48.270 1.00 44.28 326 ALA A N 1
ATOM 2490 C CA . ALA A 1 326 ? -0.942 15.118 48.095 1.00 44.28 326 ALA A CA 1
ATOM 2491 C C . ALA A 1 326 ? -0.689 15.860 49.423 1.00 44.28 326 ALA A C 1
ATOM 2493 O O . ALA A 1 326 ? -1.627 16.456 49.965 1.00 44.28 326 ALA A O 1
ATOM 2494 N N . PRO A 1 327 ? 0.541 15.864 49.966 1.00 41.53 327 PRO A N 1
ATOM 2495 C CA . PRO A 1 327 ? 0.826 16.606 51.182 1.00 41.53 327 PRO A CA 1
ATOM 2496 C C . PRO A 1 327 ? 0.807 18.103 50.850 1.00 41.53 327 PRO A C 1
ATOM 2498 O O . PRO A 1 327 ? 1.717 18.599 50.193 1.00 41.53 327 PRO A O 1
ATOM 2501 N N . GLY A 1 328 ? -0.237 18.823 51.285 1.00 48.41 328 GLY A N 1
ATOM 2502 C CA . GLY A 1 328 ? -0.209 20.293 51.330 1.00 48.41 328 GLY A CA 1
ATOM 2503 C C . GLY A 1 328 ? -1.395 21.084 50.768 1.00 48.41 328 GLY A C 1
ATOM 2504 O O . GLY A 1 328 ? -1.257 22.293 50.618 1.00 48.41 328 GLY A O 1
ATOM 2505 N N . ALA A 1 329 ? -2.562 20.496 50.490 1.00 40.12 329 ALA A N 1
ATOM 2506 C CA . ALA A 1 329 ? -3.751 21.297 50.173 1.00 40.12 329 ALA A CA 1
ATOM 2507 C C . ALA A 1 329 ? -4.544 21.622 51.452 1.00 40.12 329 ALA A C 1
ATOM 2509 O O . ALA A 1 329 ? -5.458 20.898 51.846 1.00 40.12 329 ALA A O 1
ATOM 2510 N N . ALA A 1 330 ? -4.176 22.716 52.122 1.00 39.81 330 ALA A N 1
ATOM 2511 C CA . ALA A 1 330 ? -4.986 23.296 53.187 1.00 39.81 330 ALA A CA 1
ATOM 2512 C C . ALA A 1 330 ? -6.394 23.624 52.652 1.00 39.81 330 ALA A C 1
ATOM 2514 O O . ALA A 1 330 ? -6.549 24.363 51.680 1.00 39.81 330 ALA A O 1
ATOM 2515 N N . ARG A 1 331 ? -7.431 23.071 53.293 1.00 43.22 331 ARG A N 1
ATOM 2516 C CA . ARG A 1 331 ? -8.828 23.462 53.060 1.00 43.22 331 ARG A CA 1
ATOM 2517 C C . ARG A 1 331 ? -9.009 24.929 53.474 1.00 43.22 331 ARG A C 1
ATOM 2519 O O . ARG A 1 331 ? -8.718 25.237 54.631 1.00 43.22 331 ARG A O 1
ATOM 2526 N N . PRO A 1 332 ? -9.533 25.825 52.618 1.00 41.03 332 PRO A N 1
ATOM 2527 C CA . PRO A 1 332 ? -9.974 27.121 53.096 1.00 41.03 332 PRO A CA 1
ATOM 2528 C C . PRO A 1 332 ? -11.182 26.908 54.011 1.00 41.03 332 PRO A C 1
ATOM 2530 O O . PRO A 1 332 ? -12.161 26.251 53.646 1.00 41.03 332 PRO A O 1
ATOM 2533 N N . ALA A 1 333 ? -11.070 27.424 55.233 1.00 38.16 333 ALA A N 1
ATOM 2534 C CA . ALA A 1 333 ? -12.157 27.465 56.190 1.00 38.16 333 ALA A CA 1
ATOM 2535 C C . ALA A 1 333 ? -13.335 28.238 55.586 1.00 38.16 333 ALA A C 1
ATOM 2537 O O . ALA A 1 333 ? -13.182 29.358 55.099 1.00 38.16 333 ALA A O 1
ATOM 2538 N N . ALA A 1 334 ? -14.519 27.633 55.634 1.00 45.50 334 ALA A N 1
ATOM 2539 C CA . ALA A 1 334 ? -15.764 28.331 55.388 1.00 45.50 334 ALA A CA 1
ATOM 2540 C C . ALA A 1 334 ? -15.960 29.386 56.488 1.00 45.50 334 ALA A C 1
ATOM 2542 O O . ALA A 1 334 ? -16.275 29.043 57.627 1.00 45.50 334 ALA A O 1
ATOM 2543 N N . ALA A 1 335 ? -15.786 30.661 56.149 1.00 37.25 335 ALA A N 1
ATOM 2544 C CA . ALA A 1 335 ? -16.301 31.756 56.954 1.00 37.25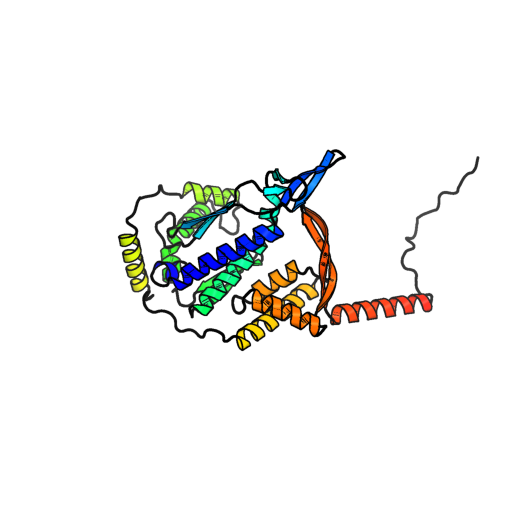 335 ALA A CA 1
ATOM 2545 C C . ALA A 1 335 ? -17.727 32.066 56.480 1.00 37.25 335 ALA A C 1
ATOM 2547 O O . ALA A 1 335 ? -17.942 32.540 55.366 1.00 37.25 335 ALA A O 1
ATOM 2548 N N . ARG A 1 336 ? -18.702 31.740 57.333 1.00 40.25 336 ARG A N 1
ATOM 2549 C CA . ARG A 1 336 ? -20.041 32.328 57.305 1.00 40.25 336 ARG A CA 1
ATOM 2550 C C . ARG A 1 336 ? -19.970 33.692 57.993 1.00 40.25 336 ARG A C 1
ATOM 2552 O O . ARG A 1 336 ? -19.686 33.715 59.188 1.00 40.25 336 ARG A O 1
ATOM 2559 N N . GLN A 1 337 ? -20.265 34.758 57.258 1.00 39.09 337 GLN A N 1
ATOM 2560 C CA . GLN A 1 337 ? -21.236 35.830 57.543 1.00 39.09 337 GLN A CA 1
ATOM 2561 C C . GLN A 1 337 ? -21.064 36.923 56.493 1.00 39.09 337 GLN A C 1
ATOM 2563 O O . GLN A 1 337 ? -19.911 37.343 56.265 1.00 39.09 337 GLN A O 1
#

Sequence (337 aa):
MSIAALTGDDRLVAAHDAAVHAALSHLEQHAIVTRQRGENGEYVWKQGDGMTAAVFRHTTSRNADPQLHSHCVIANVTRDPETGAWRSLDSRELYAAQAEANAIYMNTLAHGAREAGYTVDWAINDKGHPSFELREVPESLREAWSSRKAEIDAALEARGLSRATASADEKQVATLATRAPKTVEDRAALAADWRTTAREHGFEPEQRPQGRVLQAAARAAAADTAVHRAVEHLAERDARFSVRDLVHEARIASQGQAGEKELGAAIARAQQAGELQARRTWGRAAGGQRDWREGHTTREGVATERSLLGHAAALVREGNSRIGEAPGAARPAAARQ

InterPro domains:
  IPR014059 TraI/TrwC, conjugative relaxase domain [TIGR02686] (3-204)
  IPR014862 TrwC relaxase [PF08751] (2-200)